Protein AF-A0A5D2CQ80-F1 (afdb_monomer_lite)

InterPro domains:
  IPR007942 Phospholipase-like [PF05278] (196-322)

Organism: Gossypium darwinii (NCBI:txid34276)

Radius of gyration: 38.6 Å; chains: 1; bounding box: 80×56×139 Å

Foldseek 3Di:
DDDDDDDDDDDDDPDDPDQLVVVVVVVDDDDDDDDDDDDDDDDDDDDDDDDDDDDDDDPPDDDPVRVVVVVVVVVVVVVVVVVVVVVVVVVVVVVVVVVVVVVVVVVVVVVVVVPDPPDDDDDPDDDDDDDDDDDDDDDDPPPPVVVVVVVVVVVVVPPPDDPDPCVVPLVVLLCLLVDPDAFPADPVVFPQQDDDWDDDPLEIGRPLLVVLVVSCCVRPNQQLPPFPDDRVLSNSLVRQQSSLVVVVVVDDLVPDDSVSLSNNSSSLVSCVVRVGPRVSVSVVSSVSSVSNSVVVVVVVVVVVVVVVVVVVVVVVVVVVVVVVVVVVVVVVVVVVVVPVVHDPCPPVD

Structure (mmCIF, N/CA/C/O backbone):
data_AF-A0A5D2CQ80-F1
#
_entry.id   AF-A0A5D2CQ80-F1
#
loop_
_atom_site.group_PDB
_atom_site.id
_atom_site.type_symbol
_atom_site.label_atom_id
_atom_site.label_alt_id
_atom_site.label_comp_id
_atom_site.label_asym_id
_atom_site.label_entity_id
_atom_site.label_seq_id
_atom_site.pdbx_PDB_ins_code
_atom_site.Cartn_x
_atom_site.Cartn_y
_atom_site.Cartn_z
_atom_site.occupancy
_atom_site.B_iso_or_equiv
_atom_site.auth_seq_id
_atom_site.auth_comp_id
_atom_site.auth_asym_id
_atom_site.auth_atom_id
_atom_site.pdbx_PDB_model_num
ATOM 1 N N . MET A 1 1 ? -22.581 34.670 -60.277 1.00 34.88 1 MET A N 1
ATOM 2 C CA . MET A 1 1 ? -21.758 33.448 -60.323 1.00 34.88 1 MET A CA 1
ATOM 3 C C . MET A 1 1 ? -21.301 33.198 -58.903 1.00 34.88 1 MET A C 1
ATOM 5 O O . MET A 1 1 ? -20.636 34.060 -58.352 1.00 34.88 1 MET A O 1
ATOM 9 N N . GLU A 1 2 ? -22.038 32.347 -58.184 1.00 34.38 2 GLU A N 1
ATOM 10 C CA . GLU A 1 2 ? -21.699 30.916 -57.992 1.00 34.38 2 GLU A CA 1
ATOM 11 C C . GLU A 1 2 ? -20.475 30.799 -57.069 1.00 34.38 2 GLU A C 1
ATOM 13 O O . GLU A 1 2 ? -19.459 31.416 -57.336 1.00 34.38 2 GLU A O 1
ATOM 18 N N . GLY A 1 3 ? -20.464 30.083 -55.950 1.00 33.31 3 GLY A N 1
ATOM 19 C CA . GLY A 1 3 ? -21.351 29.058 -55.424 1.00 33.31 3 GLY A CA 1
ATOM 20 C C . GLY A 1 3 ? -20.494 28.072 -54.611 1.00 33.31 3 GLY A C 1
ATOM 21 O O . GLY A 1 3 ? -19.348 27.825 -54.962 1.00 33.31 3 GLY A O 1
ATOM 22 N N . TYR A 1 4 ? -21.104 27.500 -53.574 1.00 35.53 4 TYR A N 1
ATOM 23 C CA . TYR A 1 4 ? -20.789 26.223 -52.917 1.00 35.53 4 TYR A CA 1
ATOM 24 C C . TYR A 1 4 ? -19.702 26.065 -51.831 1.00 35.53 4 TYR A C 1
ATOM 26 O O . TYR A 1 4 ? -18.551 26.474 -51.929 1.00 35.53 4 TYR A O 1
ATOM 34 N N . SER A 1 5 ? -20.195 25.374 -50.796 1.00 37.75 5 SER A N 1
ATOM 35 C CA . SER A 1 5 ? -19.635 24.811 -49.569 1.00 37.75 5 SER A CA 1
ATOM 36 C C . SER A 1 5 ? -18.542 23.752 -49.749 1.00 37.75 5 SER A C 1
ATOM 38 O O . SER A 1 5 ? -18.517 23.055 -50.757 1.00 37.75 5 SER A O 1
ATOM 40 N N . SER A 1 6 ? -17.804 23.477 -48.666 1.00 34.50 6 SER A N 1
ATOM 41 C CA . SER A 1 6 ? -17.681 22.102 -48.154 1.00 34.50 6 SER A CA 1
ATOM 42 C C . SER A 1 6 ? -17.329 22.086 -46.665 1.00 34.50 6 SER A C 1
ATOM 44 O O . SER A 1 6 ? -16.460 22.824 -46.203 1.00 34.50 6 SER A O 1
ATOM 46 N N . ASP A 1 7 ? -18.029 21.211 -45.951 1.00 35.28 7 ASP A N 1
ATOM 47 C CA . ASP A 1 7 ? -17.856 20.842 -44.552 1.00 35.28 7 ASP A CA 1
ATOM 48 C C . ASP A 1 7 ? -16.531 20.105 -44.296 1.00 35.28 7 ASP A C 1
ATOM 50 O O . ASP A 1 7 ? -15.976 19.454 -45.182 1.00 35.28 7 ASP A O 1
ATOM 54 N N . GLY A 1 8 ? -16.067 20.155 -43.045 1.00 29.77 8 GLY A N 1
ATOM 55 C CA . GLY A 1 8 ? -14.932 19.380 -42.547 1.00 29.77 8 GLY A CA 1
ATOM 56 C C . GLY A 1 8 ? -15.008 19.219 -41.033 1.00 29.77 8 GLY A C 1
ATOM 57 O O . GLY A 1 8 ? -14.382 19.962 -40.282 1.00 29.77 8 GLY A O 1
ATOM 58 N N . SER A 1 9 ? -15.837 18.277 -40.588 1.00 30.69 9 SER A N 1
ATOM 59 C CA . SER A 1 9 ? -16.010 17.873 -39.194 1.00 30.69 9 SER A CA 1
ATOM 60 C C . SER A 1 9 ? -14.700 17.362 -38.580 1.00 30.69 9 SER A C 1
ATOM 62 O O . SER A 1 9 ? -14.106 16.414 -39.082 1.00 30.69 9 SER A O 1
ATOM 64 N N . THR A 1 10 ? -14.278 17.925 -37.448 1.00 31.86 10 THR A N 1
ATOM 65 C CA . THR A 1 10 ? -13.235 17.341 -36.594 1.00 31.86 10 THR A CA 1
ATOM 66 C C . THR A 1 10 ? -13.878 16.390 -35.587 1.00 31.86 10 THR A C 1
ATOM 68 O O . THR A 1 10 ? -14.371 16.778 -34.529 1.00 31.86 10 THR A O 1
ATOM 71 N N . SER A 1 11 ? -13.900 15.108 -35.939 1.00 30.33 11 SER A N 1
ATOM 72 C CA . SER A 1 11 ? -14.234 14.009 -35.035 1.00 30.33 11 SER A CA 1
ATOM 73 C C . SER A 1 11 ? -13.130 13.833 -33.988 1.00 30.33 11 SER A C 1
ATOM 75 O O . SER A 1 11 ? -12.018 13.408 -34.302 1.00 30.33 11 SER A O 1
ATOM 77 N N . PHE A 1 12 ? -13.448 14.158 -32.734 1.00 27.88 12 PHE A N 1
ATOM 78 C CA . PHE A 1 12 ? -12.620 13.880 -31.564 1.00 27.88 12 PHE A CA 1
ATOM 79 C C . PHE A 1 12 ? -12.774 12.398 -31.197 1.00 27.88 12 PHE A C 1
ATOM 81 O O . PHE A 1 12 ? -13.755 11.992 -30.573 1.00 27.88 12 PHE A O 1
ATOM 88 N N . SER A 1 13 ? -11.828 11.572 -31.636 1.00 28.33 13 SER A N 1
ATOM 89 C CA . SER A 1 13 ? -11.778 10.159 -31.265 1.00 28.33 13 SER A CA 1
ATOM 90 C C . SER A 1 13 ? -11.316 10.038 -29.814 1.00 28.33 13 SER A C 1
ATOM 92 O O . SER A 1 13 ? -10.137 10.190 -29.506 1.00 28.33 13 SER A O 1
ATOM 94 N N . SER A 1 14 ? -12.261 9.773 -28.912 1.00 29.58 14 SER A N 1
ATOM 95 C CA . SER A 1 14 ? -11.977 9.317 -27.553 1.00 29.58 14 SER A CA 1
ATOM 96 C C . SER A 1 14 ? -11.473 7.873 -27.625 1.00 29.58 14 SER A C 1
ATOM 98 O O . SER A 1 14 ? -12.256 6.927 -27.670 1.00 29.58 14 SER A O 1
ATOM 100 N N . SER A 1 15 ? -10.153 7.703 -27.687 1.00 29.27 15 SER A N 1
ATOM 101 C CA . SER A 1 15 ? -9.517 6.407 -27.458 1.00 29.27 15 SER A CA 1
ATOM 102 C C . SER A 1 15 ? -9.493 6.152 -25.953 1.00 29.27 15 SER A C 1
ATOM 104 O O . SER A 1 15 ? -8.677 6.731 -25.236 1.00 29.27 15 SER A O 1
ATOM 106 N N . ARG A 1 16 ? -10.395 5.293 -25.465 1.00 33.41 16 ARG A N 1
ATOM 107 C CA . ARG A 1 16 ? -10.230 4.633 -24.164 1.00 33.41 16 ARG A CA 1
ATOM 108 C C . ARG A 1 16 ? -8.963 3.782 -24.242 1.00 33.41 16 ARG A C 1
ATOM 110 O O . ARG A 1 16 ? -8.966 2.748 -24.901 1.00 33.41 16 ARG A O 1
ATOM 117 N N . MET A 1 17 ? -7.892 4.227 -23.593 1.00 32.34 17 MET A N 1
ATOM 118 C CA . MET A 1 17 ? -6.776 3.352 -23.241 1.00 32.34 17 MET A CA 1
ATOM 119 C C . MET A 1 17 ? -7.326 2.347 -22.225 1.00 32.34 17 MET A C 1
ATOM 121 O O . MET A 1 17 ? -7.672 2.726 -21.111 1.00 32.34 17 MET A O 1
ATOM 125 N N . ALA A 1 18 ? -7.522 1.102 -22.654 1.00 35.59 18 ALA A N 1
ATOM 126 C CA . ALA A 1 18 ? -7.769 -0.007 -21.746 1.00 35.59 18 ALA A CA 1
ATOM 127 C C . ALA A 1 18 ? -6.512 -0.206 -20.887 1.00 35.59 18 ALA A C 1
ATOM 129 O O . ALA A 1 18 ? -5.396 -0.157 -21.410 1.00 35.59 18 ALA A O 1
ATOM 130 N N . ASP A 1 19 ? -6.692 -0.382 -19.581 1.00 43.41 19 ASP A N 1
ATOM 131 C CA . ASP A 1 19 ? -5.602 -0.529 -18.624 1.00 43.41 19 ASP A CA 1
ATOM 132 C C . ASP A 1 19 ? -4.731 -1.740 -19.005 1.00 43.41 19 ASP A C 1
ATOM 134 O O . ASP A 1 19 ? -5.181 -2.882 -18.962 1.00 43.41 19 ASP A O 1
ATOM 138 N N . GLY A 1 20 ? -3.463 -1.512 -19.367 1.00 39.56 20 GLY A N 1
ATOM 139 C CA . GLY A 1 20 ? -2.510 -2.559 -19.783 1.00 39.56 20 GLY A CA 1
ATOM 140 C C . GLY A 1 20 ? -2.230 -3.642 -18.728 1.00 39.56 20 GLY A C 1
ATOM 141 O O . GLY A 1 20 ? -1.569 -4.637 -19.019 1.00 39.56 20 GLY A O 1
ATOM 142 N N . TRP A 1 21 ? -2.766 -3.485 -17.518 1.00 46.59 21 TRP A N 1
ATOM 143 C CA . TRP A 1 21 ? -2.761 -4.500 -16.470 1.00 46.59 21 TRP A CA 1
ATOM 144 C C . TRP A 1 21 ? -3.837 -5.576 -16.660 1.00 46.59 21 TRP A C 1
ATOM 146 O O . TRP A 1 21 ? -3.587 -6.720 -16.285 1.00 46.59 21 TRP A O 1
ATOM 156 N N . ASP A 1 22 ? -4.966 -5.273 -17.313 1.00 45.91 22 ASP A N 1
ATOM 157 C CA . ASP A 1 22 ? -6.003 -6.275 -17.595 1.00 45.91 22 ASP A CA 1
ATOM 158 C C . ASP A 1 22 ? -5.470 -7.375 -18.519 1.00 45.91 22 ASP A C 1
ATOM 160 O O . ASP A 1 22 ? -5.843 -8.532 -18.355 1.00 45.91 22 ASP A O 1
ATOM 164 N N . LEU A 1 23 ? -4.542 -7.070 -19.436 1.00 42.53 23 LEU A N 1
ATOM 165 C CA . LEU A 1 23 ? -3.892 -8.098 -20.257 1.00 42.53 23 LEU A CA 1
ATOM 166 C C . LEU A 1 23 ? -2.982 -9.017 -19.430 1.00 42.53 23 LEU A C 1
ATOM 168 O O . LEU A 1 23 ? -3.002 -10.229 -19.627 1.00 42.53 23 LEU A O 1
ATOM 172 N N . ILE A 1 24 ? -2.233 -8.460 -18.475 1.00 44.78 24 ILE A N 1
ATOM 173 C CA . ILE A 1 24 ? -1.332 -9.235 -17.607 1.00 44.78 24 ILE A CA 1
ATOM 174 C C . ILE A 1 24 ? -2.140 -10.125 -16.648 1.00 44.78 24 ILE A C 1
ATOM 176 O O . ILE A 1 24 ? -1.748 -11.261 -16.379 1.00 44.78 24 ILE A O 1
ATOM 180 N N . SER A 1 25 ? -3.290 -9.641 -16.170 1.00 42.25 25 SER A N 1
ATOM 181 C CA . SER A 1 25 ? -4.208 -10.406 -15.319 1.00 42.25 25 SER A CA 1
ATOM 182 C C . SER A 1 25 ? -5.051 -11.428 -16.095 1.00 42.25 25 SER A C 1
ATOM 184 O O . SER A 1 25 ? -5.351 -12.496 -15.563 1.00 42.25 25 SER A O 1
ATOM 186 N N . THR A 1 26 ? -5.412 -11.146 -17.353 1.00 40.78 26 THR A N 1
ATOM 187 C CA . THR A 1 26 ? -6.252 -12.035 -18.180 1.00 40.78 26 THR A CA 1
ATOM 188 C C . THR A 1 26 ? -5.483 -13.253 -18.699 1.00 40.78 26 THR A C 1
ATOM 190 O O . THR A 1 26 ? -6.071 -14.322 -18.850 1.00 40.78 26 THR A O 1
ATOM 193 N N . GLU A 1 27 ? -4.169 -13.149 -18.914 1.00 38.38 27 GLU A N 1
ATOM 194 C CA . GLU A 1 27 ? -3.363 -14.263 -19.440 1.00 38.38 27 GLU A CA 1
ATOM 195 C C . GLU A 1 27 ? -3.060 -15.360 -18.391 1.00 38.38 27 GLU A C 1
ATOM 197 O O . GLU A 1 27 ? -2.626 -16.451 -18.752 1.00 38.38 27 GLU A O 1
ATOM 202 N N . PHE A 1 28 ? -3.350 -15.130 -17.098 1.00 42.34 28 PHE A N 1
ATOM 203 C CA . PHE A 1 28 ? -3.056 -16.085 -16.012 1.00 42.34 28 PHE A CA 1
ATOM 204 C C . PHE A 1 28 ? -4.169 -16.234 -14.956 1.00 42.34 28 PHE A C 1
ATOM 206 O O . PHE A 1 28 ? -3.890 -16.401 -13.772 1.00 42.34 28 PHE A O 1
ATOM 213 N N . GLY A 1 29 ? -5.430 -16.250 -15.400 1.00 36.00 29 GLY A N 1
ATOM 214 C CA . GLY A 1 29 ? -6.538 -16.912 -14.701 1.00 36.00 29 GLY A CA 1
ATOM 215 C C . GLY A 1 29 ? -6.842 -16.430 -13.278 1.00 36.00 29 GLY A C 1
ATOM 216 O O . GLY A 1 29 ? -6.511 -17.103 -12.305 1.00 36.00 29 GLY A O 1
ATOM 217 N N . LEU A 1 30 ? -7.606 -15.342 -13.161 1.00 29.92 30 LEU A N 1
ATOM 218 C CA . LEU A 1 30 ? -8.371 -15.039 -11.951 1.00 29.92 30 LEU A CA 1
ATOM 219 C C . LEU A 1 30 ? -9.760 -14.503 -12.316 1.00 29.92 30 LEU A C 1
ATOM 221 O O . LEU A 1 30 ? -9.933 -13.650 -13.182 1.00 29.92 30 LEU A O 1
ATOM 225 N N . VAL A 1 31 ? -10.757 -15.115 -11.683 1.00 30.92 31 VAL A N 1
ATOM 226 C CA . VAL A 1 31 ? -12.188 -15.019 -11.974 1.00 30.92 31 VAL A CA 1
ATOM 227 C C . VAL A 1 31 ? -12.740 -13.633 -11.637 1.00 30.92 31 VAL A C 1
ATOM 229 O O . VAL A 1 31 ? -12.490 -13.083 -10.568 1.00 30.92 31 VAL A O 1
ATOM 232 N N . LYS A 1 32 ? -13.545 -13.102 -12.562 1.00 33.19 32 LYS A N 1
ATOM 233 C CA . LYS A 1 32 ? -14.268 -11.832 -12.466 1.00 33.19 32 LYS A CA 1
ATOM 234 C C . LYS A 1 32 ? -15.406 -11.944 -11.441 1.00 33.19 32 LYS A C 1
ATOM 236 O O . LYS A 1 32 ? -16.355 -12.696 -11.655 1.00 33.19 32 LYS A O 1
ATOM 241 N N . GLY A 1 33 ? -15.298 -11.206 -10.337 1.00 28.92 33 GLY A N 1
ATOM 242 C CA . GLY A 1 33 ? -16.347 -11.047 -9.327 1.00 28.92 33 GLY A CA 1
ATOM 243 C C . GLY A 1 33 ? -17.257 -9.863 -9.656 1.00 28.92 33 GLY A C 1
ATOM 244 O O . GLY A 1 33 ? -16.781 -8.767 -9.918 1.00 28.92 33 GLY A O 1
ATOM 245 N N . SER A 1 34 ? -18.553 -10.142 -9.671 1.00 31.33 34 SER A N 1
ATOM 246 C CA . SER A 1 34 ? -19.715 -9.358 -10.101 1.00 31.33 34 SER A CA 1
ATOM 247 C C . SER A 1 34 ? -19.911 -7.955 -9.511 1.00 31.33 34 SER A C 1
ATOM 249 O O . SER A 1 34 ? -19.713 -7.726 -8.319 1.00 31.33 34 SER A O 1
ATOM 251 N N . ASP A 1 35 ? -20.469 -7.092 -10.363 1.00 29.08 35 ASP A N 1
ATOM 252 C CA . ASP A 1 35 ? -21.111 -5.813 -10.064 1.00 29.08 35 ASP A CA 1
ATOM 253 C C . ASP A 1 35 ? -22.243 -5.939 -9.028 1.00 29.08 35 ASP A C 1
ATOM 255 O O . ASP A 1 35 ? -23.089 -6.832 -9.114 1.00 29.08 35 ASP A O 1
ATOM 259 N N . ILE A 1 36 ? -22.321 -4.979 -8.104 1.00 31.00 36 ILE A N 1
ATOM 260 C CA . ILE A 1 36 ? -23.501 -4.744 -7.264 1.00 31.00 36 ILE A CA 1
ATOM 261 C C . ILE A 1 36 ? -24.013 -3.323 -7.495 1.00 31.00 36 ILE A C 1
ATOM 263 O O . ILE A 1 36 ? -23.419 -2.333 -7.075 1.00 31.00 36 ILE A O 1
ATOM 267 N N . ASN A 1 37 ? -25.147 -3.264 -8.195 1.00 31.41 37 ASN A N 1
ATOM 268 C CA . ASN A 1 37 ? -26.023 -2.107 -8.307 1.00 31.41 37 ASN A CA 1
ATOM 269 C C . ASN A 1 37 ? -26.564 -1.707 -6.928 1.00 31.41 37 ASN A C 1
ATOM 271 O O . ASN A 1 37 ? -27.075 -2.548 -6.191 1.00 31.41 37 ASN A O 1
ATOM 275 N N . GLY A 1 38 ? -26.556 -0.408 -6.641 1.00 26.81 38 GLY A N 1
ATOM 276 C CA . GLY A 1 38 ? -27.240 0.185 -5.496 1.00 26.81 38 GLY A CA 1
ATOM 277 C C . GLY A 1 38 ? -27.757 1.568 -5.864 1.00 26.81 38 GLY A C 1
ATOM 278 O O . GLY A 1 38 ? -27.120 2.572 -5.569 1.00 26.81 38 GLY A O 1
ATOM 279 N N . GLY A 1 39 ? -28.889 1.612 -6.566 1.00 26.08 39 GLY A N 1
ATOM 280 C CA . GLY A 1 39 ? -29.660 2.836 -6.732 1.00 26.08 39 GLY A CA 1
ATOM 281 C C . GLY A 1 39 ? -30.469 3.117 -5.472 1.00 26.08 39 GLY A C 1
ATOM 282 O O . GLY A 1 39 ? -31.143 2.223 -4.972 1.00 26.08 39 GLY A O 1
ATOM 283 N N . VAL A 1 40 ? -30.445 4.362 -5.003 1.00 28.06 40 VAL A N 1
ATOM 284 C CA . VAL A 1 40 ? -31.514 4.936 -4.183 1.00 28.06 40 VAL A CA 1
ATOM 285 C C . VAL A 1 40 ? -31.779 6.339 -4.712 1.00 28.06 40 VAL A C 1
ATOM 287 O O . VAL A 1 40 ? -30.934 7.231 -4.668 1.00 28.06 40 VAL A O 1
ATOM 290 N N . THR A 1 41 ? -32.957 6.476 -5.303 1.00 35.75 41 THR A N 1
ATOM 291 C CA . THR A 1 41 ? -33.648 7.731 -5.563 1.00 35.75 41 THR A CA 1
ATOM 292 C C . THR A 1 41 ? -34.076 8.337 -4.236 1.00 35.75 41 THR A C 1
ATOM 294 O O . THR A 1 41 ? -34.627 7.602 -3.427 1.00 35.75 41 THR A O 1
ATOM 297 N N . ASP A 1 42 ? -33.959 9.652 -4.067 1.00 29.72 42 ASP A N 1
ATOM 298 C CA . ASP A 1 42 ? -34.990 10.367 -3.322 1.00 29.72 42 ASP A CA 1
ATOM 299 C C . ASP A 1 42 ? -35.233 11.768 -3.876 1.00 29.72 42 ASP A C 1
ATOM 301 O O . ASP A 1 42 ? -34.346 12.601 -4.075 1.00 29.72 42 ASP A O 1
ATOM 305 N N . SER A 1 43 ? -36.505 11.945 -4.192 1.00 30.70 43 SER A N 1
ATOM 306 C CA . SER A 1 43 ? -37.192 13.128 -4.660 1.00 30.70 43 SER A CA 1
ATOM 307 C C . SER A 1 43 ? -37.433 14.108 -3.520 1.00 30.70 43 SER A C 1
ATOM 309 O O . SER A 1 43 ? -37.971 13.720 -2.488 1.00 30.70 43 SER A O 1
ATOM 311 N N . VAL A 1 44 ? -37.215 15.398 -3.772 1.00 30.80 44 VAL A N 1
ATOM 312 C CA . VAL A 1 44 ? -38.040 16.447 -3.161 1.00 30.80 44 VAL A CA 1
ATOM 313 C C . VAL A 1 44 ? -38.497 17.382 -4.273 1.00 30.80 44 VAL A C 1
ATOM 315 O O . VAL A 1 44 ? -37.746 18.187 -4.819 1.00 30.80 44 VAL A O 1
ATOM 318 N N . THR A 1 45 ? -39.752 17.173 -4.650 1.00 33.38 45 THR A N 1
ATOM 319 C CA . THR A 1 45 ? -40.626 18.089 -5.376 1.00 33.38 45 THR A CA 1
ATOM 320 C C . THR A 1 45 ? -40.751 19.415 -4.643 1.00 33.38 45 THR A C 1
ATOM 322 O O . THR A 1 45 ? -40.992 19.415 -3.440 1.00 33.38 45 THR A O 1
ATOM 325 N N . ASP A 1 46 ? -40.754 20.518 -5.390 1.00 30.38 46 ASP A N 1
ATOM 326 C CA . ASP A 1 46 ? -41.608 21.638 -5.016 1.00 30.38 46 ASP A CA 1
ATOM 327 C C . ASP A 1 46 ? -42.316 22.207 -6.247 1.00 30.38 46 ASP A C 1
ATOM 329 O O . ASP A 1 46 ? -41.714 22.517 -7.280 1.00 30.38 46 ASP A O 1
ATOM 333 N N . HIS A 1 47 ? -43.640 22.232 -6.141 1.00 32.94 47 HIS A N 1
ATOM 334 C CA . HIS A 1 47 ? -44.575 22.608 -7.185 1.00 32.94 47 HIS A CA 1
ATOM 335 C C . HIS A 1 47 ? -44.718 24.132 -7.234 1.00 32.94 47 HIS A C 1
ATOM 337 O O . HIS A 1 47 ? -45.136 24.763 -6.264 1.00 32.94 47 HIS A O 1
ATOM 343 N N . HIS A 1 48 ? -44.541 24.719 -8.418 1.00 33.59 48 HIS A N 1
ATOM 344 C CA . HIS A 1 48 ? -45.291 25.923 -8.763 1.00 33.59 48 HIS A CA 1
ATOM 345 C C . HIS A 1 48 ? -45.988 25.750 -10.106 1.00 33.59 48 HIS A C 1
ATOM 347 O O . HIS A 1 48 ? -45.372 25.664 -11.167 1.00 33.59 48 HIS A O 1
ATOM 353 N N . GLN A 1 49 ? -47.311 25.632 -10.002 1.00 33.66 49 GLN A N 1
ATOM 354 C CA . GLN A 1 49 ? -48.257 25.593 -11.100 1.00 33.66 49 GLN A CA 1
ATOM 355 C C . GLN A 1 49 ? -48.259 26.942 -11.820 1.00 33.66 49 GLN A C 1
ATOM 357 O O . GLN A 1 49 ? -48.512 27.971 -11.201 1.00 33.66 49 GLN A O 1
ATOM 362 N N . LEU A 1 50 ? -48.101 26.920 -13.141 1.00 33.62 50 LEU A N 1
ATOM 363 C CA . LEU A 1 50 ? -48.807 27.851 -14.014 1.00 33.62 50 LEU A CA 1
ATOM 364 C C . LEU A 1 50 ? -49.418 27.051 -15.161 1.00 33.62 50 LEU A C 1
ATOM 366 O O . LEU A 1 50 ? -48.739 26.526 -16.040 1.00 33.62 50 LEU A O 1
ATOM 370 N N . ASN A 1 51 ? -50.735 26.937 -15.073 1.00 30.67 51 ASN A N 1
ATOM 371 C CA . ASN A 1 51 ? -51.637 26.378 -16.059 1.00 30.67 51 ASN A CA 1
ATOM 372 C C . ASN A 1 51 ? -51.797 27.371 -17.219 1.00 30.67 51 ASN A C 1
ATOM 374 O O . ASN A 1 51 ? -52.344 28.444 -16.983 1.00 30.67 51 ASN A O 1
ATOM 378 N N . GLN A 1 52 ? -51.376 27.015 -18.439 1.00 34.88 52 GLN A N 1
ATOM 379 C CA . GLN A 1 52 ? -51.990 27.505 -19.681 1.00 34.88 52 GLN A CA 1
ATOM 380 C C . GLN A 1 52 ? -51.866 26.461 -20.803 1.00 34.88 52 GLN A C 1
ATOM 382 O O . GLN A 1 52 ? -50.766 26.136 -21.237 1.00 34.88 52 GLN A O 1
ATOM 387 N N . GLY A 1 53 ? -53.026 25.992 -21.271 1.00 29.70 53 GLY A N 1
ATOM 388 C CA . GLY A 1 53 ? -53.415 26.010 -22.687 1.00 29.70 53 GLY A CA 1
ATOM 389 C C . GLY A 1 53 ? -52.683 25.080 -23.655 1.00 29.70 53 GLY A C 1
ATOM 390 O O . GLY A 1 53 ? -51.514 25.266 -23.969 1.00 29.70 53 GLY A O 1
ATOM 391 N N . GLY A 1 54 ? -53.423 24.120 -24.214 1.00 34.28 54 GLY A N 1
ATOM 392 C CA . GLY A 1 54 ? -52.942 23.223 -25.259 1.00 34.28 54 GLY A CA 1
ATOM 393 C C . GLY A 1 54 ? -52.485 23.931 -26.538 1.00 34.28 54 GLY A C 1
ATOM 394 O O . GLY A 1 54 ? -52.963 25.001 -26.904 1.00 34.28 54 GLY A O 1
ATOM 395 N N . GLY A 1 55 ? -51.572 23.274 -27.251 1.00 31.77 55 GLY A N 1
ATOM 396 C CA . GLY A 1 55 ? -51.123 23.690 -28.574 1.00 31.77 55 GLY A CA 1
ATOM 397 C C . GLY A 1 55 ? -49.681 23.277 -28.834 1.00 31.77 55 GLY A C 1
ATOM 398 O O . GLY A 1 55 ? -48.773 23.723 -28.147 1.00 31.77 55 GLY A O 1
ATOM 399 N N . ARG A 1 56 ? -49.491 22.399 -29.827 1.00 46.72 56 ARG A N 1
ATOM 400 C CA . ARG A 1 56 ? -48.229 22.040 -30.510 1.00 46.72 56 ARG A CA 1
ATOM 401 C C . ARG A 1 56 ? -47.028 22.943 -30.153 1.00 46.72 56 ARG A C 1
ATOM 403 O O . ARG A 1 56 ? -46.851 24.011 -30.729 1.00 46.72 56 ARG A O 1
ATOM 410 N N . GLY A 1 57 ? -46.180 22.497 -29.228 1.00 32.84 57 GLY A N 1
ATOM 411 C CA . GLY A 1 57 ? -45.069 23.296 -28.703 1.00 32.84 57 GLY A CA 1
ATOM 412 C C . GLY A 1 57 ? -43.754 23.074 -29.445 1.00 32.84 57 GLY A C 1
ATOM 413 O O . GLY A 1 57 ? -42.915 22.290 -29.006 1.00 32.84 57 GLY A O 1
ATOM 414 N N . GLY A 1 58 ? -43.534 23.803 -30.539 1.00 41.62 58 GLY A N 1
ATOM 415 C CA . GLY A 1 58 ? -42.177 24.080 -31.005 1.00 41.62 58 GLY A CA 1
ATOM 416 C C . GLY A 1 58 ? -41.435 24.868 -29.922 1.00 41.62 58 GLY A C 1
ATOM 417 O O . GLY A 1 58 ? -41.906 25.914 -29.485 1.00 41.62 58 GLY A O 1
ATOM 418 N N . ARG A 1 59 ? -40.291 24.359 -29.453 1.00 44.84 59 ARG A N 1
ATOM 419 C CA . ARG A 1 59 ? -39.455 25.008 -28.431 1.00 44.84 59 ARG A CA 1
ATOM 420 C C . ARG A 1 59 ? -39.077 26.416 -28.902 1.00 44.84 59 ARG A C 1
ATOM 422 O O . ARG A 1 59 ? -38.207 26.561 -29.762 1.00 44.84 59 ARG A O 1
ATOM 429 N N . ALA A 1 60 ? -39.721 27.448 -28.353 1.00 59.88 60 ALA A N 1
ATOM 430 C CA . ALA A 1 60 ? -39.379 28.833 -28.647 1.00 59.88 60 ALA A CA 1
ATOM 431 C C . ALA A 1 60 ? -37.898 29.053 -28.307 1.00 59.88 60 ALA A C 1
ATOM 433 O O . ALA A 1 60 ? -37.463 28.896 -27.162 1.00 59.88 60 ALA A O 1
ATOM 434 N N . LYS A 1 61 ? -37.087 29.352 -29.326 1.00 69.38 61 LYS A N 1
ATOM 435 C CA . LYS A 1 61 ? -35.671 29.668 -29.143 1.00 69.38 61 LYS A CA 1
ATOM 436 C C . LYS A 1 61 ? -35.604 30.966 -28.335 1.00 69.38 61 LYS A C 1
ATOM 438 O O . LYS A 1 61 ? -36.001 32.008 -28.840 1.00 69.38 61 LYS A O 1
ATOM 443 N N . LEU A 1 62 ? -35.090 30.888 -27.101 1.00 68.94 62 LEU A N 1
ATOM 444 C CA . LEU A 1 62 ? -34.814 32.059 -26.259 1.00 68.94 62 LEU A CA 1
ATOM 445 C C . LEU A 1 62 ? -34.112 33.133 -27.088 1.00 68.94 62 LEU A C 1
ATOM 447 O O . LEU A 1 62 ? -33.114 32.826 -27.757 1.00 68.94 62 LEU A O 1
ATOM 451 N N . THR A 1 63 ? -34.618 34.362 -27.018 1.00 76.94 63 THR A N 1
ATOM 452 C CA . THR A 1 63 ? -33.996 35.502 -27.694 1.00 76.94 63 THR A CA 1
ATOM 453 C C . THR A 1 63 ? -32.567 35.706 -27.168 1.00 76.94 63 THR A C 1
ATOM 455 O O . THR A 1 63 ? -32.273 35.354 -26.019 1.00 76.94 63 THR A O 1
ATOM 458 N N . PRO A 1 64 ? -31.644 36.271 -27.965 1.00 76.94 64 PRO A N 1
ATOM 459 C CA . PRO A 1 64 ? -30.274 36.528 -27.517 1.00 76.94 64 PRO A CA 1
ATOM 460 C C . PRO A 1 64 ? -30.200 37.330 -26.206 1.00 76.94 64 PRO A C 1
ATOM 462 O O . PRO A 1 64 ? -29.352 37.046 -25.360 1.00 76.94 64 PRO A O 1
ATOM 465 N N . ALA A 1 65 ? -31.129 38.271 -26.000 1.00 78.50 65 ALA A N 1
ATOM 466 C CA . ALA A 1 65 ? -31.247 39.046 -24.768 1.00 78.50 65 ALA A CA 1
ATOM 467 C C . ALA A 1 65 ? -31.625 38.171 -23.560 1.00 78.50 65 ALA A C 1
ATOM 469 O O . ALA A 1 65 ? -30.949 38.223 -22.535 1.00 78.50 65 ALA A O 1
ATOM 470 N N . GLN A 1 66 ? -32.628 37.297 -23.701 1.00 83.38 66 GLN A N 1
ATOM 471 C CA . GLN A 1 66 ? -33.026 36.365 -22.638 1.00 83.38 66 GLN A CA 1
ATOM 472 C C . GLN A 1 66 ? -31.911 35.369 -22.297 1.00 83.38 66 GLN A C 1
ATOM 474 O O . GLN A 1 66 ? -31.667 35.110 -21.125 1.00 83.38 66 GLN A O 1
ATOM 479 N N . ARG A 1 67 ? -31.168 34.858 -23.291 1.00 79.12 67 ARG A N 1
ATOM 480 C CA . ARG A 1 67 ? -30.014 33.970 -23.037 1.00 79.12 67 ARG A CA 1
ATOM 481 C C . ARG A 1 67 ? -28.904 34.678 -22.269 1.00 79.12 67 ARG A C 1
ATOM 483 O O . ARG A 1 67 ? -28.308 34.089 -21.368 1.00 79.12 67 ARG A O 1
ATOM 490 N N . LYS A 1 68 ? -28.620 35.934 -22.629 1.00 84.25 68 LYS A N 1
ATOM 491 C CA . LYS A 1 68 ? -27.621 36.754 -21.939 1.00 84.25 68 LYS A CA 1
ATOM 492 C C . LYS A 1 68 ? -28.034 36.994 -20.489 1.00 84.25 68 LYS A C 1
ATOM 494 O O . LYS A 1 68 ? -27.193 36.860 -19.607 1.00 84.25 68 LYS A O 1
ATOM 499 N N . GLU A 1 69 ? -29.312 37.263 -20.240 1.00 86.62 69 GLU A N 1
ATOM 500 C CA . GLU A 1 69 ? -29.830 37.467 -18.887 1.00 86.62 69 GLU A CA 1
ATOM 501 C C . GLU A 1 69 ? -29.813 36.178 -18.052 1.00 86.62 69 GLU A C 1
ATOM 503 O O . GLU A 1 69 ? -29.283 36.171 -16.943 1.00 86.62 69 GLU A O 1
ATOM 508 N N . SER A 1 70 ? -30.253 35.044 -18.609 1.00 80.38 70 SER A N 1
ATOM 509 C CA . SER A 1 70 ? -30.165 33.747 -17.923 1.00 80.38 70 SER A CA 1
ATOM 510 C C . SER A 1 70 ? -28.723 33.365 -17.576 1.00 80.38 70 SER A C 1
ATOM 512 O O . SER A 1 70 ? -28.471 32.841 -16.491 1.00 80.38 70 SER A O 1
ATOM 514 N N . LYS A 1 71 ? -27.757 33.670 -18.456 1.00 89.31 71 LYS A N 1
ATOM 515 C CA . LYS A 1 71 ? -26.331 33.464 -18.167 1.00 89.31 71 LYS A CA 1
ATOM 516 C C . LYS A 1 71 ? -25.860 34.342 -17.005 1.00 89.31 71 LYS A C 1
ATOM 518 O O . LYS A 1 71 ? -25.192 33.842 -16.107 1.00 89.31 71 LYS A O 1
ATOM 523 N N . ARG A 1 72 ? -26.243 35.624 -16.977 1.00 88.56 72 ARG A N 1
ATOM 524 C CA . ARG A 1 72 ? -25.890 36.541 -15.877 1.00 88.56 72 ARG A CA 1
ATOM 525 C C . ARG A 1 72 ? -26.446 36.067 -14.540 1.00 88.56 72 ARG A C 1
ATOM 527 O O . ARG A 1 72 ? -25.711 36.075 -13.554 1.00 88.56 72 ARG A O 1
ATOM 534 N N . LEU A 1 73 ? -27.701 35.618 -14.520 1.00 87.81 73 LEU A N 1
ATOM 535 C CA . LEU A 1 73 ? -28.351 35.097 -13.320 1.00 87.81 73 LEU A CA 1
ATOM 536 C C . LEU A 1 73 ? -27.671 33.810 -12.825 1.00 87.81 73 LEU A C 1
ATOM 538 O O . LEU A 1 73 ? -27.392 33.672 -11.635 1.00 87.81 73 LEU A O 1
ATOM 542 N N . SER A 1 74 ? -27.343 32.897 -13.744 1.00 84.75 74 SER A N 1
ATOM 543 C CA . SER A 1 74 ? -26.621 31.659 -13.432 1.00 84.75 74 SER A CA 1
ATOM 544 C C . SER A 1 74 ? -25.225 31.939 -12.873 1.00 84.75 74 SER A C 1
ATOM 546 O O . SER A 1 74 ? -24.855 31.390 -11.836 1.00 84.75 74 SER A O 1
ATOM 548 N N . ASP A 1 75 ? -24.466 32.839 -13.504 1.00 89.56 75 ASP A N 1
ATOM 549 C CA . ASP A 1 75 ? -23.129 33.221 -13.042 1.00 89.56 75 ASP A CA 1
ATOM 550 C C . ASP A 1 75 ? -23.184 33.922 -11.676 1.00 89.56 75 ASP A C 1
ATOM 552 O O . ASP A 1 75 ? -22.313 33.722 -10.829 1.00 89.56 75 ASP A O 1
ATOM 556 N N . HIS A 1 76 ? -24.208 34.747 -11.435 1.00 90.12 76 HIS A N 1
ATOM 557 C CA . HIS A 1 76 ? -24.435 35.384 -10.139 1.00 90.12 76 HIS A CA 1
ATOM 558 C C . HIS A 1 76 ? -24.738 34.353 -9.045 1.00 90.12 76 HIS A C 1
ATOM 560 O O . HIS A 1 76 ? -24.090 34.372 -7.997 1.00 90.12 76 HIS A O 1
ATOM 566 N N . LYS A 1 77 ? -25.642 33.403 -9.314 1.00 91.31 77 LYS A N 1
ATOM 567 C CA . LYS A 1 77 ? -25.987 32.320 -8.383 1.00 91.31 77 LYS A CA 1
ATOM 568 C C . LYS A 1 77 ? -24.784 31.421 -8.085 1.00 91.31 77 LYS A C 1
ATOM 570 O O . LYS A 1 77 ? -24.553 31.067 -6.932 1.00 91.31 77 LYS A O 1
ATOM 575 N N . TYR A 1 78 ? -23.981 31.100 -9.100 1.00 89.44 78 TYR A N 1
ATOM 576 C CA . TYR A 1 78 ? -22.742 30.337 -8.931 1.00 89.44 78 TYR A CA 1
ATOM 577 C C . TYR A 1 78 ? -21.735 31.072 -8.035 1.00 89.44 78 TYR A C 1
ATOM 579 O O . TYR A 1 78 ? -21.176 30.478 -7.112 1.00 89.44 78 TYR A O 1
ATOM 587 N N . ARG A 1 79 ? -21.543 32.380 -8.259 1.00 87.06 79 ARG A N 1
ATOM 588 C CA . ARG A 1 79 ? -20.663 33.214 -7.427 1.00 87.06 79 ARG A CA 1
ATOM 589 C C . ARG A 1 79 ? -21.140 33.298 -5.978 1.00 87.06 79 ARG A C 1
ATOM 591 O O . ARG A 1 79 ? -20.318 33.163 -5.079 1.00 87.06 79 ARG A O 1
ATOM 598 N N . GLN A 1 80 ? -22.441 33.474 -5.749 1.00 92.00 80 GLN A N 1
ATOM 599 C CA . GLN A 1 80 ? -23.001 33.480 -4.394 1.00 92.00 80 GLN A CA 1
ATOM 600 C C . GLN A 1 80 ? -22.814 32.135 -3.694 1.00 92.00 80 GLN A C 1
ATOM 602 O O . GLN A 1 80 ? -22.350 32.114 -2.561 1.00 92.00 80 GLN A O 1
ATOM 607 N N . LYS A 1 81 ? -23.091 31.019 -4.380 1.00 89.94 81 LYS A N 1
ATOM 608 C CA . LYS A 1 81 ? -22.905 29.681 -3.806 1.00 89.94 81 LYS A CA 1
ATOM 609 C C . LYS A 1 81 ? -21.449 29.437 -3.407 1.00 89.94 81 LYS A C 1
ATOM 611 O O . LYS A 1 81 ? -21.197 28.991 -2.298 1.00 89.94 81 LYS A O 1
ATOM 616 N N . ARG A 1 82 ? -20.490 29.804 -4.267 1.00 90.31 82 ARG A N 1
ATOM 617 C CA . ARG A 1 82 ? -19.058 29.716 -3.930 1.00 90.31 82 ARG A CA 1
ATOM 618 C C . ARG A 1 82 ? -18.674 30.577 -2.732 1.00 90.31 82 ARG A C 1
ATOM 620 O O . ARG A 1 82 ? -17.830 30.152 -1.955 1.00 90.31 82 ARG A O 1
ATOM 627 N N . LYS A 1 83 ? -19.258 31.772 -2.607 1.00 92.19 83 LYS A N 1
ATOM 628 C CA . LYS A 1 83 ? -18.994 32.661 -1.474 1.00 92.19 83 LYS A CA 1
ATOM 629 C C . LYS A 1 83 ? -19.517 32.062 -0.166 1.00 92.19 83 LYS A C 1
ATOM 631 O O . LYS A 1 83 ? -18.755 31.985 0.781 1.00 92.19 83 LYS A O 1
ATOM 636 N N . ILE A 1 84 ? -20.758 31.572 -0.158 1.00 90.50 84 ILE A N 1
ATOM 637 C CA . ILE A 1 84 ? -21.363 30.928 1.018 1.00 90.50 84 ILE A CA 1
ATOM 638 C C . ILE A 1 84 ? -20.520 29.730 1.466 1.00 90.50 84 ILE A C 1
ATOM 640 O O . ILE A 1 84 ? -20.135 29.671 2.624 1.00 90.50 84 ILE A O 1
ATOM 644 N N . THR A 1 85 ? -20.137 28.842 0.543 1.00 88.94 85 THR A N 1
ATOM 645 C CA . THR A 1 85 ? -19.293 27.685 0.882 1.00 88.94 85 THR A CA 1
ATOM 646 C C . THR A 1 85 ? -17.919 28.097 1.418 1.00 88.94 85 THR A C 1
ATOM 648 O O . THR A 1 85 ? -17.407 27.460 2.330 1.00 88.94 85 THR A O 1
ATOM 651 N N . ALA A 1 86 ? -17.314 29.164 0.887 1.00 89.81 86 ALA A N 1
ATOM 652 C CA . ALA A 1 86 ? -16.041 29.666 1.404 1.00 89.81 86 ALA A CA 1
ATOM 653 C C . ALA A 1 86 ? -16.184 30.265 2.815 1.00 89.81 86 ALA A C 1
ATOM 655 O O . ALA A 1 86 ? -15.321 30.037 3.660 1.00 89.81 86 ALA A O 1
ATOM 656 N N . ASP A 1 87 ? -17.272 30.995 3.073 1.00 90.75 87 ASP A N 1
ATOM 657 C CA . ASP A 1 87 ? -17.568 31.575 4.385 1.00 90.75 87 ASP A CA 1
ATOM 658 C C . ASP A 1 87 ? -17.873 30.468 5.423 1.00 90.75 87 ASP A C 1
ATOM 660 O O . ASP A 1 87 ? -17.389 30.536 6.552 1.00 90.75 87 ASP A O 1
ATOM 664 N N . GLU A 1 88 ? -18.595 29.410 5.030 1.00 91.44 88 GLU A N 1
ATOM 665 C CA . GLU A 1 88 ? -18.850 28.210 5.848 1.00 91.44 88 GLU A CA 1
ATOM 666 C C . GLU A 1 88 ? -17.547 27.480 6.205 1.00 91.44 88 GLU A C 1
ATOM 668 O O . GLU A 1 88 ? -17.276 27.239 7.381 1.00 91.44 88 GLU A O 1
ATOM 673 N N . GLN A 1 89 ? -16.693 27.207 5.212 1.00 90.50 89 GLN A N 1
ATOM 674 C CA . GLN A 1 89 ? -15.388 26.573 5.431 1.00 90.50 89 GLN A CA 1
ATOM 675 C C . GLN A 1 89 ? -14.481 27.422 6.332 1.00 90.50 89 GLN A C 1
ATOM 677 O O . GLN A 1 89 ? -13.778 26.891 7.190 1.00 90.50 89 GLN A O 1
ATOM 682 N N . ALA A 1 90 ? -14.499 28.748 6.173 1.00 92.81 90 ALA A N 1
ATOM 683 C CA . ALA A 1 90 ? -13.726 29.649 7.023 1.00 92.81 90 ALA A CA 1
ATOM 684 C C . ALA A 1 90 ? -14.216 29.637 8.482 1.00 92.81 90 ALA A C 1
ATOM 686 O O . ALA A 1 90 ? -13.396 29.680 9.403 1.00 92.81 90 ALA A O 1
ATOM 687 N N . ALA A 1 91 ? -15.532 29.555 8.702 1.00 92.88 91 ALA A N 1
ATOM 688 C CA . ALA A 1 91 ? -16.112 29.437 10.037 1.00 92.88 91 ALA A CA 1
ATOM 689 C C . ALA A 1 91 ? -15.749 28.100 10.704 1.00 92.88 91 ALA A C 1
ATOM 691 O O . ALA A 1 91 ? -15.379 28.087 11.878 1.00 92.88 91 ALA A O 1
ATOM 692 N N . GLU A 1 92 ? -15.780 26.998 9.954 1.00 90.75 92 GLU A N 1
ATOM 693 C CA . GLU A 1 92 ? -15.409 25.667 10.448 1.00 90.75 92 GLU A CA 1
ATOM 694 C C . GLU A 1 92 ? -13.921 25.585 10.817 1.00 90.75 92 GLU A C 1
ATOM 696 O O . GLU A 1 92 ? -13.578 25.144 11.913 1.00 90.75 92 GLU A O 1
ATOM 701 N N . ILE A 1 93 ? -13.031 26.107 9.965 1.00 89.88 93 ILE A N 1
ATOM 702 C CA . ILE A 1 93 ? -11.592 26.188 10.266 1.00 89.88 93 ILE A CA 1
ATOM 703 C C . ILE A 1 93 ? -11.349 26.997 11.544 1.00 89.88 93 ILE A C 1
ATOM 705 O O . ILE A 1 93 ? -10.511 26.624 12.367 1.00 89.88 93 ILE A O 1
ATOM 709 N N . LYS A 1 94 ? -12.076 28.106 11.726 1.00 95.38 94 LYS A N 1
ATOM 710 C CA . LYS A 1 94 ? -11.971 28.926 12.934 1.00 95.38 94 LYS A CA 1
ATOM 711 C C . LYS A 1 94 ? -12.413 28.145 14.178 1.00 95.38 94 LYS A C 1
ATOM 713 O O . LYS A 1 94 ? -11.674 28.137 15.158 1.00 95.38 94 LYS A O 1
ATOM 718 N N . HIS A 1 95 ? -13.554 27.459 14.116 1.00 94.50 95 HIS A N 1
ATOM 719 C CA . HIS A 1 95 ? -14.063 26.631 15.213 1.00 94.50 95 HIS A CA 1
ATOM 720 C C . HIS A 1 95 ? -13.083 25.510 15.590 1.00 94.50 95 HIS A C 1
ATOM 722 O O . HIS A 1 95 ? -12.700 25.384 16.750 1.00 94.50 95 HIS A O 1
ATOM 728 N N . LEU A 1 96 ? -12.600 24.745 14.605 1.00 91.06 96 LEU A N 1
ATOM 729 C CA . LEU A 1 96 ? -11.637 23.661 14.830 1.00 91.06 96 LEU A CA 1
ATOM 730 C C . LEU A 1 96 ? -10.316 24.164 15.421 1.00 91.06 96 LEU A C 1
ATOM 732 O O . LEU A 1 96 ? -9.651 23.449 16.173 1.00 91.06 96 LEU A O 1
ATOM 736 N N . LYS A 1 97 ? -9.906 25.392 15.090 1.00 93.88 97 LYS A N 1
ATOM 737 C CA . LYS A 1 97 ? -8.715 26.006 15.677 1.00 93.88 97 LYS A CA 1
ATOM 738 C C . LYS A 1 97 ? -8.925 26.350 17.155 1.00 93.88 97 LYS A C 1
ATOM 740 O O . LYS A 1 97 ? -8.050 26.051 17.963 1.00 93.88 97 LYS A O 1
ATOM 745 N N . GLU A 1 98 ? -10.073 26.926 17.503 1.00 94.56 98 GLU A N 1
ATOM 746 C CA . GLU A 1 98 ? -10.441 27.238 18.892 1.00 94.56 98 GLU A CA 1
ATOM 747 C C . GLU A 1 98 ? -10.546 25.958 19.743 1.00 94.56 98 GLU A C 1
ATOM 749 O O . GLU A 1 98 ? -9.978 25.887 20.835 1.00 94.56 98 GLU A O 1
ATOM 754 N N . GLU A 1 99 ? -11.171 24.907 19.208 1.00 93.88 99 GLU A N 1
ATOM 755 C CA . GLU A 1 99 ? -11.277 23.600 19.868 1.00 93.88 99 GLU A CA 1
ATOM 756 C C . GLU A 1 99 ? -9.899 22.951 20.088 1.00 93.88 99 GLU A C 1
ATOM 758 O O . GLU A 1 99 ? -9.587 22.484 21.187 1.00 93.88 99 GLU A O 1
ATOM 763 N N . ASN A 1 100 ? -9.017 22.997 19.084 1.00 87.19 100 ASN A N 1
ATOM 764 C CA . ASN A 1 100 ? -7.641 22.514 19.222 1.00 87.19 100 ASN A CA 1
ATOM 765 C C . ASN A 1 100 ? -6.844 23.292 20.276 1.00 87.19 100 ASN A C 1
ATOM 767 O O . ASN A 1 100 ? -6.035 22.706 21.002 1.00 87.19 100 ASN A O 1
ATOM 771 N N . GLU A 1 101 ? -7.029 24.609 20.378 1.00 94.50 101 GLU A N 1
ATOM 772 C CA . GLU A 1 101 ? -6.385 25.418 21.416 1.00 94.50 101 GLU A CA 1
ATOM 773 C C . GLU A 1 101 ? -6.883 25.030 22.818 1.00 94.50 101 GLU A C 1
ATOM 775 O O . GLU A 1 101 ? -6.069 24.895 23.742 1.00 94.50 101 GLU A O 1
ATOM 780 N N . GLN A 1 102 ? -8.184 24.763 22.964 1.00 94.00 102 GLN A N 1
ATOM 781 C CA . GLN A 1 102 ? -8.794 24.313 24.215 1.00 94.00 102 GLN A CA 1
ATOM 782 C C . GLN A 1 102 ? -8.297 22.922 24.635 1.00 94.00 102 GLN A C 1
ATOM 784 O O . GLN A 1 102 ? -7.833 22.753 25.767 1.00 94.00 102 GLN A O 1
ATOM 789 N N . LEU A 1 103 ? -8.304 21.950 23.718 1.00 91.31 103 LEU A N 1
ATOM 790 C CA . LEU A 1 103 ? -7.787 20.600 23.968 1.00 91.31 103 LEU A CA 1
ATOM 791 C C . LEU A 1 103 ? -6.295 20.621 24.314 1.00 91.31 103 LEU A C 1
ATOM 793 O O . LEU A 1 103 ? -5.844 19.910 25.214 1.00 91.31 103 LEU A O 1
ATOM 797 N N . ASN A 1 104 ? -5.510 21.481 23.660 1.00 89.25 104 ASN A N 1
ATOM 798 C CA . ASN A 1 104 ? -4.101 21.666 24.003 1.00 89.25 104 ASN A CA 1
ATOM 799 C C . ASN A 1 104 ? -3.909 22.277 25.398 1.00 89.25 104 ASN A C 1
ATOM 801 O O . ASN A 1 104 ? -2.989 21.882 26.121 1.00 89.25 104 ASN A O 1
ATOM 805 N N . ALA A 1 105 ? -4.755 23.227 25.804 1.00 90.31 105 ALA A N 1
ATOM 806 C CA . ALA A 1 105 ? -4.716 23.794 27.149 1.00 90.31 105 ALA A CA 1
ATOM 807 C C . ALA A 1 105 ? -5.071 22.749 28.219 1.00 90.31 105 ALA A C 1
ATOM 809 O O . ALA A 1 105 ? -4.382 22.653 29.240 1.00 90.31 105 ALA A O 1
ATOM 810 N N . GLU A 1 106 ? -6.083 21.919 27.969 1.00 91.88 106 GLU A N 1
ATOM 811 C CA . GLU A 1 106 ? -6.452 20.830 28.869 1.00 91.88 106 GLU A CA 1
ATOM 812 C C . GLU A 1 106 ? -5.353 19.768 28.965 1.00 91.88 106 GLU A C 1
ATOM 814 O O . GLU A 1 106 ? -4.976 19.377 30.073 1.00 91.88 106 GLU A O 1
ATOM 819 N N . ASN A 1 107 ? -4.755 19.381 27.836 1.00 86.94 107 ASN A N 1
ATOM 820 C CA . ASN A 1 107 ? -3.617 18.466 27.814 1.00 86.94 107 ASN A CA 1
ATOM 821 C C . ASN A 1 107 ? -2.431 18.997 28.628 1.00 86.94 107 ASN A C 1
ATOM 823 O O . ASN A 1 107 ? -1.808 18.242 29.376 1.00 86.94 107 ASN A O 1
ATOM 827 N N . ARG A 1 108 ? -2.128 20.301 28.549 1.00 89.75 108 ARG A N 1
ATOM 828 C CA . ARG A 1 108 ? -1.096 20.922 29.401 1.00 89.75 108 ARG A CA 1
ATOM 829 C C . ARG A 1 108 ? -1.454 20.827 30.884 1.00 89.75 108 ARG A C 1
ATOM 831 O O . ARG A 1 108 ? -0.599 20.466 31.691 1.00 89.75 108 ARG A O 1
ATOM 838 N N . ARG A 1 109 ? -2.715 21.084 31.244 1.00 89.44 109 ARG A N 1
ATOM 839 C CA . ARG A 1 109 ? -3.202 20.989 32.629 1.00 89.44 109 ARG A CA 1
ATOM 840 C C . ARG A 1 109 ? -3.127 19.559 33.169 1.00 89.44 109 ARG A C 1
ATOM 842 O O . ARG A 1 109 ? -2.717 19.355 34.309 1.00 89.44 109 ARG A O 1
ATOM 849 N N . LEU A 1 110 ? -3.512 18.568 32.366 1.00 84.12 110 LEU A N 1
ATOM 850 C CA . LEU A 1 110 ? -3.439 17.154 32.741 1.00 84.12 110 LEU A CA 1
ATOM 851 C C . LEU A 1 110 ? -1.986 16.698 32.898 1.00 84.12 110 LEU A C 1
ATOM 853 O O . LEU A 1 110 ? -1.657 16.082 33.908 1.00 84.12 110 LEU A O 1
ATOM 857 N N . LYS A 1 111 ? -1.090 17.095 31.985 1.00 84.38 111 LYS A N 1
ATOM 858 C CA . LYS A 1 111 ? 0.355 16.851 32.127 1.00 84.38 111 LYS A CA 1
ATOM 859 C C . LYS A 1 111 ? 0.920 17.464 33.410 1.00 84.38 111 LYS A C 1
ATOM 861 O O . LYS A 1 111 ? 1.691 16.806 34.098 1.00 84.38 111 LYS A O 1
ATOM 866 N N . GLN A 1 112 ? 0.497 18.674 33.778 1.00 81.50 112 GLN A N 1
ATOM 867 C CA . GLN A 1 112 ? 0.920 19.305 35.032 1.00 81.50 112 GLN A CA 1
ATOM 868 C C . GLN A 1 112 ? 0.411 18.551 36.270 1.00 81.50 112 GLN A C 1
ATOM 870 O O . GLN A 1 112 ? 1.152 18.411 37.238 1.00 81.50 112 GLN A O 1
ATOM 875 N N . LYS A 1 113 ? -0.818 18.015 36.235 1.00 77.88 113 LYS A N 1
ATOM 876 C CA . LYS A 1 113 ? -1.361 17.165 37.311 1.00 77.88 113 LYS A CA 1
ATOM 877 C C . LYS A 1 113 ? -0.616 15.839 37.462 1.00 77.88 113 LYS A C 1
ATOM 879 O O . LYS A 1 113 ? -0.505 15.346 38.576 1.00 77.88 113 LYS A O 1
ATOM 884 N N . ILE A 1 114 ? -0.125 15.276 36.360 1.00 74.38 114 ILE A N 1
ATOM 885 C CA . ILE A 1 114 ? 0.635 14.018 36.349 1.00 74.38 114 ILE A CA 1
ATOM 886 C C . ILE A 1 114 ? 2.090 14.239 36.802 1.00 74.38 114 ILE A C 1
ATOM 888 O O . ILE A 1 114 ? 2.680 13.347 37.400 1.00 74.38 114 ILE A O 1
ATOM 892 N N . LEU A 1 115 ? 2.662 15.426 36.557 1.00 60.84 115 LEU A N 1
ATOM 893 C CA . LEU A 1 115 ? 4.055 15.759 36.891 1.00 60.84 115 LEU A CA 1
ATOM 894 C C . LEU A 1 115 ? 4.251 16.320 38.317 1.00 60.84 115 LEU A C 1
ATOM 896 O O . LEU A 1 115 ? 5.378 16.604 38.716 1.00 60.84 115 LEU A O 1
ATOM 900 N N . LEU A 1 116 ? 3.184 16.488 39.103 1.00 49.69 116 LEU A N 1
ATOM 901 C CA . LEU A 1 116 ? 3.300 16.814 40.527 1.00 49.69 116 LEU A CA 1
ATOM 902 C C . LEU A 1 116 ? 3.773 15.569 41.304 1.00 49.69 116 LEU A C 1
ATOM 904 O O . LEU A 1 116 ? 3.105 14.535 41.236 1.00 49.69 116 LEU A O 1
ATOM 908 N N . PRO A 1 117 ? 4.886 15.637 42.064 1.00 48.19 117 PRO A N 1
ATOM 909 C CA . PRO A 1 117 ? 5.295 14.545 42.936 1.00 48.19 117 PRO A CA 1
ATOM 910 C C . PRO A 1 117 ? 4.181 14.245 43.939 1.00 48.19 117 PRO A C 1
ATOM 912 O O . PRO A 1 117 ? 3.642 15.147 44.580 1.00 48.19 117 PRO A O 1
ATOM 915 N N . HIS A 1 118 ? 3.857 12.966 44.089 1.00 48.06 118 HIS A N 1
ATOM 916 C CA . HIS A 1 118 ? 2.852 12.437 45.009 1.00 48.06 118 HIS A CA 1
ATOM 917 C C . HIS A 1 118 ? 3.312 12.498 46.483 1.00 48.06 118 HIS A C 1
ATOM 919 O O . HIS A 1 118 ? 3.244 11.515 47.212 1.00 48.06 118 HIS A O 1
ATOM 925 N N . GLY A 1 119 ? 3.815 13.648 46.932 1.00 46.38 119 GLY A N 1
ATOM 926 C CA . GLY A 1 119 ? 4.349 13.820 48.277 1.00 46.38 119 GLY A CA 1
ATOM 927 C C . GLY A 1 119 ? 4.519 15.285 48.646 1.00 46.38 119 GLY A C 1
ATOM 928 O O . GLY A 1 119 ? 5.615 15.806 48.516 1.00 46.38 119 GLY A O 1
ATOM 929 N N . GLN A 1 120 ? 3.428 15.924 49.078 1.00 43.84 120 GLN A N 1
ATOM 930 C CA . GLN A 1 120 ? 3.370 16.988 50.097 1.00 43.84 120 GLN A CA 1
ATOM 931 C C . GLN A 1 120 ? 1.981 17.636 50.072 1.00 43.84 120 GLN A C 1
ATOM 933 O O . GLN A 1 120 ? 1.750 18.637 49.402 1.00 43.84 120 GLN A O 1
ATOM 938 N N . LEU A 1 121 ? 1.046 17.039 50.808 1.00 37.72 121 LEU A N 1
ATOM 939 C CA . LEU A 1 121 ? -0.104 17.738 51.390 1.00 37.72 121 LEU A CA 1
ATOM 940 C C . LEU A 1 121 ? -0.679 16.901 52.542 1.00 37.72 121 LEU A C 1
ATOM 942 O O . LEU A 1 121 ? -1.872 16.661 52.647 1.00 37.72 121 LEU A O 1
ATOM 946 N N . GLU A 1 122 ? 0.211 16.464 53.426 1.00 36.97 122 GLU A N 1
ATOM 947 C CA . GLU A 1 122 ? -0.126 16.219 54.823 1.00 36.97 122 GLU A CA 1
ATOM 948 C C . GLU A 1 122 ? 0.813 17.110 55.643 1.00 36.97 122 GLU A C 1
ATOM 950 O O . GLU A 1 122 ? 1.966 17.301 55.262 1.00 36.97 122 GLU A O 1
ATOM 955 N N . HIS A 1 123 ? 0.300 17.687 56.730 1.00 40.53 123 HIS A N 1
ATOM 956 C CA . HIS A 1 123 ? 0.952 18.656 57.627 1.00 40.53 123 HIS A CA 1
ATOM 957 C C . HIS A 1 123 ? 0.823 20.143 57.263 1.00 40.53 123 HIS A C 1
ATOM 959 O O . HIS A 1 123 ? 1.815 20.859 57.170 1.00 40.53 123 HIS A O 1
ATOM 965 N N . GLN A 1 124 ? -0.410 20.657 57.213 1.00 33.94 124 GLN A N 1
ATOM 966 C CA . GLN A 1 124 ? -0.654 21.988 57.782 1.00 33.94 124 GLN A CA 1
ATOM 967 C C . GLN A 1 124 ? -2.121 22.205 58.166 1.00 33.94 124 GLN A C 1
ATOM 969 O O . GLN A 1 124 ? -2.880 22.857 57.464 1.00 33.94 124 GLN A O 1
ATOM 974 N N . CYS A 1 125 ? -2.515 21.651 59.308 1.00 29.77 125 CYS A N 1
ATOM 975 C CA . CYS A 1 125 ? -3.413 22.319 60.249 1.00 29.77 125 CYS A CA 1
ATOM 976 C C . CYS A 1 125 ? -3.388 21.499 61.538 1.00 29.77 125 CYS A C 1
ATOM 978 O O . CYS A 1 125 ? -3.841 20.366 61.510 1.00 29.77 125 CYS A O 1
ATOM 980 N N . PHE A 1 126 ? -2.765 22.019 62.598 1.00 25.52 126 PHE A N 1
ATOM 981 C CA . PHE A 1 126 ? -3.126 21.860 64.016 1.00 25.52 126 PHE A CA 1
ATOM 982 C C . PHE A 1 126 ? -1.918 22.231 64.883 1.00 25.52 126 PHE A C 1
ATOM 984 O O . PHE A 1 126 ? -1.085 21.402 65.238 1.00 25.52 126 PHE A O 1
ATOM 991 N N . SER A 1 127 ? -1.864 23.502 65.259 1.00 33.53 127 SER A N 1
ATOM 992 C CA . SER A 1 127 ? -1.207 23.938 66.486 1.00 33.53 127 SER A CA 1
ATOM 993 C C . SER A 1 127 ? -2.036 25.062 67.096 1.00 33.53 127 SER A C 1
ATOM 995 O O . SER A 1 127 ? -1.883 26.228 66.757 1.00 33.53 127 SER A O 1
ATOM 997 N N . ALA A 1 128 ? -2.942 24.672 67.988 1.00 31.97 128 ALA A N 1
ATOM 998 C CA . ALA A 1 128 ? -3.377 25.473 69.124 1.00 31.97 128 ALA A CA 1
ATOM 999 C C . ALA A 1 128 ? -3.940 24.507 70.177 1.00 31.97 128 ALA A C 1
ATOM 1001 O O . ALA A 1 128 ? -4.874 23.752 69.905 1.00 31.97 128 ALA A O 1
ATOM 1002 N N . GLN A 1 129 ? -3.295 24.480 71.341 1.00 33.84 129 GLN A N 1
ATOM 1003 C CA . GLN A 1 129 ? -3.814 23.868 72.561 1.00 33.84 129 GLN A CA 1
ATOM 1004 C C . GLN A 1 129 ? -5.045 24.661 73.029 1.00 33.84 129 GLN A C 1
ATOM 1006 O O . GLN A 1 129 ? -5.066 25.878 72.865 1.00 33.84 129 GLN A O 1
ATOM 1011 N N . ASP A 1 130 ? -6.064 23.984 73.571 1.00 29.58 130 ASP A N 1
ATOM 1012 C CA . ASP A 1 130 ? -6.493 24.163 74.970 1.00 29.58 130 ASP A CA 1
ATOM 1013 C C . ASP A 1 130 ? -7.821 23.441 75.300 1.00 29.58 130 ASP A C 1
ATOM 1015 O O . ASP A 1 130 ? -8.846 23.612 74.652 1.00 29.58 130 ASP A O 1
ATOM 1019 N N . HIS A 1 131 ? -7.734 22.627 76.358 1.00 34.66 131 HIS A N 1
ATOM 1020 C CA . HIS A 1 131 ? -8.682 22.384 77.456 1.00 34.66 131 HIS A CA 1
ATOM 1021 C C . HIS A 1 131 ? -10.159 21.932 77.259 1.00 34.66 131 HIS A C 1
ATOM 1023 O O . HIS A 1 131 ? -11.033 22.684 76.857 1.00 34.66 131 HIS A O 1
ATOM 1029 N N . HIS A 1 132 ? -10.406 20.732 77.822 1.00 36.81 132 HIS A N 1
ATOM 1030 C CA . HIS A 1 132 ? -11.570 20.223 78.586 1.00 36.81 132 HIS A CA 1
ATOM 1031 C C . HIS A 1 132 ? -12.972 20.083 77.948 1.00 36.81 132 HIS A C 1
ATOM 1033 O O . HIS A 1 132 ? -13.606 21.054 77.562 1.00 36.81 132 HIS A O 1
ATOM 1039 N N . GLY A 1 133 ? -13.545 18.871 78.064 1.00 28.45 133 GLY A N 1
ATOM 1040 C CA . GLY A 1 133 ? -15.001 18.649 78.082 1.00 28.45 133 GLY A CA 1
ATOM 1041 C C . GLY A 1 133 ? -15.458 17.322 77.463 1.00 28.45 133 GLY A C 1
ATOM 1042 O O . GLY A 1 133 ? -15.005 16.950 76.394 1.00 28.45 133 GLY A O 1
ATOM 1043 N N . SER A 1 134 ? -16.329 16.596 78.157 1.00 36.88 134 SER A N 1
ATOM 1044 C CA . SER A 1 134 ? -16.657 15.171 77.989 1.00 36.88 134 SER A CA 1
ATOM 1045 C C . SER A 1 134 ? -17.776 14.826 76.965 1.00 36.88 134 SER A C 1
ATOM 1047 O O . SER A 1 134 ? -18.618 15.669 76.684 1.00 36.88 134 SER A O 1
ATOM 1049 N N . ILE A 1 135 ? -17.864 13.520 76.612 1.00 33.69 135 ILE A N 1
ATOM 1050 C CA . ILE A 1 135 ? -19.040 12.696 76.166 1.00 33.69 135 ILE A CA 1
ATOM 1051 C C . ILE A 1 135 ? -19.242 12.461 74.632 1.00 33.69 135 ILE A C 1
ATOM 1053 O O . ILE A 1 135 ? -18.904 13.336 73.842 1.00 33.69 135 ILE A O 1
ATOM 1057 N N . PRO A 1 136 ? -19.688 11.245 74.192 1.00 52.88 136 PRO A N 1
ATOM 1058 C CA . PRO A 1 136 ? -19.288 10.610 72.926 1.00 52.88 136 PRO A CA 1
ATOM 1059 C C . PRO A 1 136 ? -20.408 10.520 71.875 1.00 52.88 136 PRO A C 1
ATOM 1061 O O . PRO A 1 136 ? -21.574 10.427 72.239 1.00 52.88 136 PRO A O 1
ATOM 1064 N N . GLU A 1 137 ? -20.073 10.392 70.581 1.00 31.03 137 GLU A N 1
ATOM 1065 C CA . GLU A 1 137 ? -21.086 9.999 69.590 1.00 31.03 137 GLU A CA 1
ATOM 1066 C C . GLU A 1 137 ? -20.550 9.256 68.355 1.00 31.03 137 GLU A C 1
ATOM 1068 O O . GLU A 1 137 ? -19.617 9.656 67.655 1.00 31.03 137 GLU A O 1
ATOM 1073 N N . ALA A 1 138 ? -21.178 8.109 68.114 1.00 36.66 138 ALA A N 1
ATOM 1074 C CA . ALA A 1 138 ? -20.840 7.085 67.144 1.00 36.66 138 ALA A CA 1
ATOM 1075 C C . ALA A 1 138 ? -21.426 7.372 65.746 1.00 36.66 138 ALA A C 1
ATOM 1077 O O . ALA A 1 138 ? -22.257 6.610 65.261 1.00 36.66 138 ALA A O 1
ATOM 1078 N N . SER A 1 139 ? -20.974 8.434 65.067 1.00 38.72 139 SER A N 1
ATOM 1079 C CA . SER A 1 139 ? -21.515 8.811 63.741 1.00 38.72 139 SER A CA 1
ATOM 1080 C C . SER A 1 139 ? -20.519 8.780 62.564 1.00 38.72 139 SER A C 1
ATOM 1082 O O . SER A 1 139 ? -20.865 9.203 61.465 1.00 38.72 139 SER A O 1
ATOM 1084 N N . VAL A 1 140 ? -19.293 8.265 62.721 1.00 35.25 140 VAL A N 1
ATOM 1085 C CA . VAL A 1 140 ? -18.244 8.421 61.676 1.00 35.25 140 VAL A CA 1
ATOM 1086 C C . VAL A 1 140 ? -17.924 7.134 60.890 1.00 35.25 140 VAL A C 1
ATOM 1088 O O . VAL A 1 140 ? -17.158 7.155 59.931 1.00 35.25 140 VAL A O 1
ATOM 1091 N N . ARG A 1 141 ? -18.541 5.988 61.202 1.00 38.78 141 ARG A N 1
ATOM 1092 C CA . ARG A 1 141 ? -18.163 4.695 60.585 1.00 38.78 141 ARG A CA 1
ATOM 1093 C C . ARG A 1 141 ? -18.915 4.283 59.310 1.00 38.78 141 ARG A C 1
ATOM 1095 O O . ARG A 1 141 ? -18.766 3.140 58.895 1.00 38.78 141 ARG A O 1
ATOM 1102 N N . LEU A 1 142 ? -19.669 5.174 58.659 1.00 37.88 142 LEU A N 1
ATOM 1103 C CA . LEU A 1 142 ? -20.380 4.827 57.412 1.00 37.88 142 LEU A CA 1
ATOM 1104 C C . LEU A 1 142 ? -19.677 5.301 56.124 1.00 37.88 142 LEU A C 1
ATOM 1106 O O . LEU A 1 142 ? -19.953 4.771 55.055 1.00 37.88 142 LEU A O 1
ATOM 1110 N N . GLY A 1 143 ? -18.724 6.238 56.205 1.00 35.19 143 GLY A N 1
ATOM 1111 C CA . GLY A 1 143 ? -18.028 6.771 55.020 1.00 35.19 143 GLY A CA 1
ATOM 1112 C C . GLY A 1 143 ? -16.797 5.975 54.566 1.00 35.19 143 GLY A C 1
ATOM 1113 O O . GLY A 1 143 ? -16.358 6.107 53.426 1.00 35.19 143 GLY A O 1
ATOM 1114 N N . SER A 1 144 ? -16.222 5.137 55.433 1.00 41.53 144 SER A N 1
ATOM 1115 C CA . SER A 1 144 ? -14.932 4.481 55.173 1.00 41.53 144 SER A CA 1
ATOM 1116 C C . SER A 1 144 ? -15.029 3.148 54.427 1.00 41.53 144 SER A C 1
ATOM 1118 O O . SER A 1 144 ? -14.023 2.692 53.891 1.00 41.53 144 SER A O 1
ATOM 1120 N N . LEU A 1 145 ? -16.215 2.534 54.340 1.00 39.50 145 LEU A N 1
ATOM 1121 C CA . LEU A 1 145 ? -16.400 1.281 53.596 1.00 39.50 145 LEU A CA 1
ATOM 1122 C C . LEU A 1 145 ? -16.665 1.511 52.097 1.00 39.50 145 LEU A C 1
ATOM 1124 O O . LEU A 1 145 ? -16.216 0.712 51.282 1.00 39.50 145 LEU A O 1
ATOM 1128 N N . GLN A 1 146 ? -17.266 2.642 51.706 1.00 47.75 146 GLN A N 1
ATOM 1129 C CA . GLN A 1 146 ? -17.539 2.954 50.292 1.00 47.75 146 GLN A CA 1
ATOM 1130 C C . GLN A 1 146 ? -16.292 3.357 49.483 1.00 47.75 146 GLN A C 1
ATOM 1132 O O . GLN A 1 146 ? -16.236 3.118 48.280 1.00 47.75 146 GLN A O 1
ATOM 1137 N N . MET A 1 147 ? -15.262 3.932 50.114 1.00 40.22 147 MET A N 1
ATOM 1138 C CA . MET A 1 147 ? -14.050 4.377 49.400 1.00 40.22 147 MET A CA 1
ATOM 1139 C C . MET A 1 147 ? -13.101 3.231 49.021 1.00 40.22 147 MET A C 1
ATOM 1141 O O . MET A 1 147 ? -12.313 3.364 48.082 1.00 40.22 147 MET A O 1
ATOM 1145 N N . ASN A 1 148 ? -13.189 2.094 49.714 1.00 46.25 148 ASN A N 1
ATOM 1146 C CA . ASN A 1 148 ? -12.293 0.959 49.492 1.00 46.25 148 ASN A CA 1
ATOM 1147 C C . ASN A 1 148 ? -12.779 0.058 48.346 1.00 46.25 148 ASN A C 1
ATOM 1149 O O . ASN A 1 148 ? -11.961 -0.494 47.613 1.00 46.25 148 ASN A O 1
ATOM 1153 N N . GLU A 1 149 ? -14.092 -0.032 48.129 1.00 45.56 149 GLU A N 1
ATOM 1154 C CA . GLU A 1 149 ? -14.680 -0.802 47.023 1.00 45.56 149 GLU A CA 1
ATOM 1155 C C . GLU A 1 149 ? -14.513 -0.091 45.666 1.00 45.56 149 GLU A C 1
ATOM 1157 O O . GLU A 1 149 ? -14.252 -0.742 44.654 1.00 45.56 149 GLU A O 1
ATOM 1162 N N . ILE A 1 150 ? -14.541 1.250 45.643 1.00 49.22 150 ILE A N 1
ATOM 1163 C CA . ILE A 1 150 ? -14.333 2.049 44.419 1.00 49.22 150 ILE A CA 1
ATOM 1164 C C . ILE A 1 150 ? -12.866 1.999 43.955 1.00 49.22 150 ILE A C 1
ATOM 1166 O O . ILE A 1 150 ? -12.601 1.890 42.756 1.00 49.22 150 ILE A O 1
ATOM 1170 N N . LYS A 1 151 ? -11.902 2.002 44.889 1.00 48.03 151 LYS A N 1
ATOM 1171 C CA . LYS A 1 151 ? -10.473 1.832 44.563 1.00 48.03 151 LYS A CA 1
ATOM 1172 C C . LYS A 1 151 ? -10.164 0.447 43.985 1.00 48.03 151 LYS A C 1
ATOM 1174 O O . LYS A 1 151 ? -9.357 0.343 43.064 1.00 48.03 151 LYS A O 1
ATOM 1179 N N . ASN A 1 152 ? -10.834 -0.599 44.470 1.00 43.41 152 ASN A N 1
ATOM 1180 C CA . ASN A 1 152 ? -10.595 -1.973 44.017 1.00 43.41 152 ASN A CA 1
ATOM 1181 C C . ASN A 1 152 ? -11.117 -2.226 42.584 1.00 43.41 152 ASN A C 1
ATOM 1183 O O . ASN A 1 152 ? -10.502 -2.961 41.814 1.00 43.41 152 ASN A O 1
ATOM 1187 N N . LEU A 1 153 ? -12.195 -1.543 42.176 1.00 43.62 153 LEU A N 1
ATOM 1188 C CA . LEU A 1 153 ? -12.720 -1.587 40.801 1.00 43.62 153 LEU A CA 1
ATOM 1189 C C . LEU A 1 153 ? -11.878 -0.783 39.791 1.00 43.62 153 LEU A C 1
ATOM 1191 O O . LEU A 1 153 ? -11.880 -1.096 38.601 1.00 43.62 153 LEU A O 1
ATOM 1195 N N . GLN A 1 154 ? -11.121 0.224 40.238 1.00 45.66 154 GLN A N 1
ATOM 1196 C CA . GLN A 1 154 ? -10.142 0.922 39.391 1.00 45.66 154 GLN A CA 1
ATOM 1197 C C . GLN A 1 154 ? -8.853 0.107 39.201 1.00 45.66 154 GLN A C 1
ATOM 1199 O O . GLN A 1 154 ? -8.227 0.184 38.143 1.00 45.66 154 GLN A O 1
ATOM 1204 N N . GLN A 1 155 ? -8.491 -0.732 40.176 1.00 43.38 155 GLN A N 1
ATOM 1205 C CA . GLN A 1 155 ? -7.276 -1.544 40.114 1.00 43.38 155 GLN A CA 1
ATOM 1206 C C . GLN A 1 155 ? -7.401 -2.748 39.158 1.00 43.38 155 GLN A C 1
ATOM 1208 O O . GLN A 1 155 ? -6.425 -3.078 38.494 1.00 43.38 155 GLN A O 1
ATOM 1213 N N . MET A 1 156 ? -8.597 -3.331 38.976 1.00 33.12 156 MET A N 1
ATOM 1214 C CA . MET A 1 156 ? -8.813 -4.418 37.995 1.00 33.12 156 MET A CA 1
ATOM 1215 C C . MET A 1 156 ? -9.061 -3.955 36.548 1.00 33.12 156 MET A C 1
ATOM 1217 O O . MET A 1 156 ? -8.950 -4.757 35.627 1.00 33.12 156 MET A O 1
ATOM 1221 N N . ASN A 1 157 ? -9.345 -2.670 36.313 1.00 42.78 157 ASN A N 1
ATOM 1222 C CA . ASN A 1 157 ? -9.504 -2.119 34.957 1.00 42.78 157 ASN A CA 1
ATOM 1223 C C . ASN A 1 157 ? -8.193 -1.559 34.368 1.00 42.78 157 ASN A C 1
ATOM 1225 O O . ASN A 1 157 ? -8.185 -1.039 33.254 1.00 42.78 157 ASN A O 1
ATOM 1229 N N . SER A 1 158 ? -7.079 -1.676 35.100 1.00 37.97 158 SER A N 1
ATOM 1230 C CA . SER A 1 158 ? -5.759 -1.176 34.686 1.00 37.97 158 SER A CA 1
ATOM 1231 C C . SER A 1 158 ? -4.992 -2.140 33.761 1.00 37.97 158 SER A C 1
ATOM 1233 O O . SER A 1 158 ? -3.950 -1.770 33.232 1.00 37.97 158 SER A O 1
ATOM 1235 N N . GLU A 1 159 ? -5.516 -3.347 33.512 1.00 41.12 159 GLU A N 1
ATOM 1236 C CA . GLU A 1 159 ? -4.953 -4.330 32.565 1.00 41.12 159 GLU A CA 1
ATOM 1237 C C . GLU A 1 159 ? -5.768 -4.446 31.261 1.00 41.12 159 GLU A C 1
ATOM 1239 O O . GLU A 1 159 ? -5.654 -5.414 30.511 1.00 41.12 159 GLU A O 1
ATOM 1244 N N . ALA A 1 160 ? -6.588 -3.443 30.940 1.00 38.91 160 ALA A N 1
ATOM 1245 C CA . ALA A 1 160 ? -7.181 -3.311 29.616 1.00 38.91 160 ALA A CA 1
ATOM 1246 C C . ALA A 1 160 ? -6.257 -2.442 28.756 1.00 38.91 160 ALA A C 1
ATOM 1248 O O . ALA A 1 160 ? -6.337 -1.217 28.785 1.00 38.91 160 ALA A O 1
ATOM 1249 N N . GLY A 1 161 ? -5.369 -3.123 28.026 1.00 39.22 161 GLY A N 1
ATOM 1250 C CA . GLY A 1 161 ? -4.313 -2.572 27.184 1.00 39.22 161 GLY A CA 1
ATOM 1251 C C . GLY A 1 161 ? -4.620 -1.215 26.554 1.00 39.22 161 GLY A C 1
ATOM 1252 O O . GLY A 1 161 ? -5.675 -1.009 25.939 1.00 39.22 161 GLY A O 1
ATOM 1253 N N . THR A 1 162 ? -3.640 -0.328 26.731 1.00 34.22 162 THR A N 1
ATOM 1254 C CA . THR A 1 162 ? -3.365 0.878 25.958 1.00 34.22 162 THR A CA 1
ATOM 1255 C C . THR A 1 162 ? -3.949 0.741 24.555 1.00 34.22 162 THR A C 1
ATOM 1257 O O . THR A 1 162 ? -3.463 -0.065 23.763 1.00 34.22 162 THR A O 1
ATOM 1260 N N . CYS A 1 163 ? -5.006 1.493 24.238 1.00 33.72 163 CYS A N 1
ATOM 1261 C CA . CYS A 1 163 ? -5.354 1.722 22.843 1.00 33.72 163 CYS A CA 1
ATOM 1262 C C . CYS A 1 163 ? -4.193 2.519 22.244 1.00 33.72 163 CYS A C 1
ATOM 1264 O O . CYS A 1 163 ? -4.025 3.710 22.505 1.00 33.72 163 CYS A O 1
ATOM 1266 N N . SER A 1 164 ? -3.309 1.810 21.548 1.00 39.34 164 SER A N 1
ATOM 1267 C CA . SER A 1 164 ? -2.219 2.418 20.802 1.00 39.34 164 SER A CA 1
ATOM 1268 C C . SER A 1 164 ? -2.807 3.351 19.743 1.00 39.34 164 SER A C 1
ATOM 1270 O O . SER A 1 164 ? -3.796 3.035 19.081 1.00 39.34 164 SER A O 1
ATOM 1272 N N . ASN A 1 165 ? -2.223 4.541 19.648 1.00 48.09 165 ASN A N 1
ATOM 1273 C CA . ASN A 1 165 ? -2.583 5.579 18.693 1.00 48.09 165 ASN A CA 1
ATOM 1274 C C . ASN A 1 165 ? -2.127 5.182 17.275 1.00 48.09 165 ASN A C 1
ATOM 1276 O O . ASN A 1 165 ? -1.062 5.635 16.856 1.00 48.09 165 ASN A O 1
ATOM 1280 N N . ASP A 1 166 ? -2.895 4.390 16.517 1.00 54.22 166 ASP A N 1
ATOM 1281 C CA . ASP A 1 166 ? -2.459 3.990 15.157 1.00 54.22 166 ASP A CA 1
ATOM 1282 C C . ASP A 1 166 ? -3.156 4.703 13.985 1.00 54.22 166 ASP A C 1
ATOM 1284 O O . ASP A 1 166 ? -2.769 4.467 12.841 1.00 54.22 166 ASP A O 1
ATOM 1288 N N . ASP A 1 167 ? -4.060 5.663 14.219 1.00 48.72 167 ASP A N 1
ATOM 1289 C CA . ASP A 1 167 ? -4.554 6.555 13.140 1.00 48.72 167 ASP A CA 1
ATOM 1290 C C . ASP A 1 167 ? -3.411 7.374 12.508 1.00 48.72 167 ASP A C 1
ATOM 1292 O O . ASP A 1 167 ? -3.458 7.762 11.340 1.00 48.72 167 ASP A O 1
ATOM 1296 N N . THR A 1 168 ? -2.322 7.556 13.260 1.00 45.81 168 THR A N 1
ATOM 1297 C CA . THR A 1 168 ? -1.068 8.170 12.809 1.00 45.81 168 THR A CA 1
ATOM 1298 C C . THR A 1 168 ? -0.347 7.336 11.734 1.00 45.81 168 THR A C 1
ATOM 1300 O O . THR A 1 168 ? 0.439 7.895 10.979 1.00 45.81 168 THR A O 1
ATOM 1303 N N . SER A 1 169 ? -0.604 6.024 11.617 1.00 62.41 169 SER A N 1
ATOM 1304 C CA . SER A 1 169 ? 0.178 5.111 10.755 1.00 62.41 169 SER A CA 1
ATOM 1305 C C . SER A 1 169 ? -0.297 5.032 9.293 1.00 62.41 169 SER A C 1
ATOM 1307 O O . SER A 1 169 ? 0.512 4.824 8.389 1.00 62.41 169 SER A O 1
ATOM 1309 N N . ILE A 1 170 ? -1.592 5.249 9.028 1.00 63.78 170 ILE A N 1
ATOM 1310 C CA . ILE A 1 170 ? -2.183 5.095 7.684 1.00 63.78 170 ILE A CA 1
ATOM 1311 C C . ILE A 1 170 ? -1.786 6.245 6.757 1.00 63.78 170 ILE A C 1
ATOM 1313 O O . ILE A 1 170 ? -1.328 6.027 5.633 1.00 63.78 170 ILE A O 1
ATOM 1317 N N . SER A 1 171 ? -1.966 7.478 7.241 1.00 66.81 171 SER A N 1
ATOM 1318 C CA . SER A 1 171 ? -1.548 8.687 6.523 1.00 66.81 171 SER A CA 1
ATOM 1319 C C . SER A 1 171 ? -0.037 8.667 6.289 1.00 66.81 171 SER A C 1
ATOM 1321 O O . SER A 1 171 ? 0.435 9.013 5.210 1.00 66.81 171 SER A O 1
ATOM 1323 N N . ASP A 1 172 ? 0.722 8.161 7.260 1.00 86.12 172 ASP A N 1
ATOM 1324 C CA . ASP A 1 172 ? 2.178 8.107 7.203 1.00 86.12 172 ASP A CA 1
ATOM 1325 C C . ASP A 1 172 ? 2.700 7.225 6.054 1.00 86.12 172 ASP A C 1
ATOM 1327 O O . ASP A 1 172 ? 3.575 7.661 5.309 1.00 86.12 172 ASP A O 1
ATOM 1331 N N . LEU A 1 173 ? 2.131 6.035 5.807 1.00 88.38 173 LEU A N 1
ATOM 1332 C CA . LEU A 1 173 ? 2.590 5.182 4.698 1.00 88.38 173 LEU A CA 1
ATOM 1333 C C . LEU A 1 173 ? 2.342 5.807 3.316 1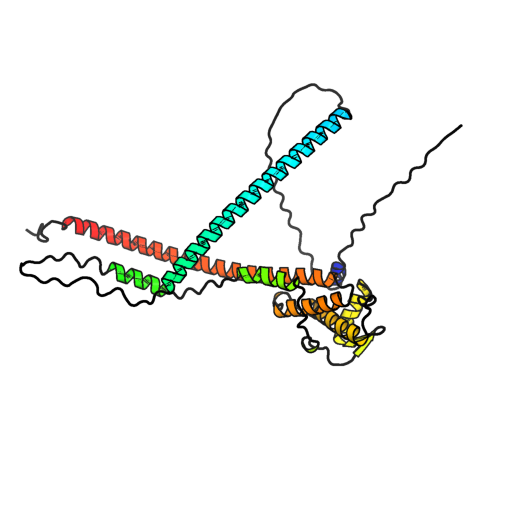.00 88.38 173 LEU A C 1
ATOM 1335 O O . LEU A 1 173 ? 3.237 5.799 2.468 1.00 88.38 173 LEU A O 1
ATOM 1339 N N . LEU A 1 174 ? 1.152 6.362 3.073 1.00 87.50 174 LEU A N 1
ATOM 1340 C CA . LEU A 1 174 ? 0.858 7.016 1.791 1.00 87.50 174 LEU A CA 1
ATOM 1341 C C . LEU A 1 174 ? 1.745 8.249 1.586 1.00 87.50 174 LEU A C 1
ATOM 1343 O O . LEU A 1 174 ? 2.324 8.420 0.512 1.00 87.50 174 LEU A O 1
ATOM 1347 N N . MET A 1 175 ? 1.950 9.040 2.643 1.00 89.75 175 MET A N 1
ATOM 1348 C CA . MET A 1 175 ? 2.875 10.173 2.618 1.00 89.75 175 MET A CA 1
ATOM 1349 C C . MET A 1 175 ? 4.313 9.725 2.320 1.00 89.75 175 MET A C 1
ATOM 1351 O O . MET A 1 175 ? 4.981 10.333 1.484 1.00 89.75 175 MET A O 1
ATOM 1355 N N . LYS A 1 176 ? 4.785 8.621 2.916 1.00 91.12 176 LYS A N 1
ATOM 1356 C CA . LYS A 1 176 ? 6.111 8.036 2.639 1.00 91.12 176 LYS A CA 1
ATOM 1357 C C . LYS A 1 176 ? 6.264 7.543 1.199 1.00 91.12 176 LYS A C 1
ATOM 1359 O O . LYS A 1 176 ? 7.373 7.601 0.657 1.00 91.12 176 LYS A O 1
ATOM 1364 N N . ILE A 1 177 ? 5.193 7.049 0.572 1.00 92.06 177 ILE A N 1
ATOM 1365 C CA . ILE A 1 177 ? 5.212 6.621 -0.837 1.00 92.06 177 ILE A CA 1
ATOM 1366 C C . ILE A 1 177 ? 5.425 7.827 -1.749 1.00 92.06 177 ILE A C 1
ATOM 1368 O O . ILE A 1 177 ? 6.288 7.783 -2.630 1.00 92.06 177 ILE A O 1
ATOM 1372 N N . ASP A 1 178 ? 4.729 8.933 -1.497 1.00 88.62 178 ASP A N 1
ATOM 1373 C CA . ASP A 1 178 ? 4.852 10.149 -2.304 1.00 88.62 178 ASP A CA 1
ATOM 1374 C C . ASP A 1 178 ? 6.121 10.959 -1.981 1.00 88.62 178 ASP A C 1
ATOM 1376 O O . ASP A 1 178 ? 6.685 11.591 -2.876 1.00 88.62 178 ASP A O 1
ATOM 1380 N N . ALA A 1 179 ? 6.679 10.835 -0.773 1.00 90.62 179 ALA A N 1
ATOM 1381 C CA . ALA A 1 179 ? 7.880 11.552 -0.337 1.00 90.62 179 ALA A CA 1
ATOM 1382 C C . ALA A 1 179 ? 9.123 11.259 -1.198 1.00 90.62 179 ALA A C 1
ATOM 1384 O O . ALA A 1 179 ? 9.543 10.103 -1.360 1.00 90.62 179 ALA A O 1
ATOM 1385 N N . ASP A 1 180 ? 9.730 12.310 -1.749 1.00 86.56 180 ASP A N 1
ATOM 1386 C CA . ASP A 1 180 ? 10.965 12.247 -2.542 1.00 86.56 180 ASP A CA 1
ATOM 1387 C C . ASP A 1 180 ? 12.211 12.207 -1.640 1.00 86.56 180 ASP A C 1
ATOM 1389 O O . ASP A 1 180 ? 13.019 13.128 -1.593 1.00 86.56 180 ASP A O 1
ATOM 1393 N N . GLU A 1 181 ? 12.324 11.134 -0.859 1.00 88.56 181 GLU A N 1
ATOM 1394 C CA . GLU A 1 181 ? 13.476 10.863 0.009 1.00 88.56 181 GLU A CA 1
ATOM 1395 C C . GLU A 1 181 ? 14.584 10.110 -0.732 1.00 88.56 181 GLU A C 1
ATOM 1397 O O . GLU A 1 181 ? 14.325 9.398 -1.708 1.00 88.56 181 GLU A O 1
ATOM 1402 N N . GLU A 1 182 ? 15.820 10.222 -0.239 1.00 87.12 182 GLU A N 1
ATOM 1403 C CA . GLU A 1 182 ? 16.942 9.430 -0.741 1.00 87.12 182 GLU A CA 1
ATOM 1404 C C . GLU A 1 182 ? 16.639 7.930 -0.643 1.00 87.12 182 GLU A C 1
ATOM 1406 O O . GLU A 1 182 ? 16.136 7.433 0.368 1.00 87.12 182 GLU A O 1
ATOM 1411 N N . SER A 1 183 ? 16.942 7.226 -1.731 1.00 88.94 183 SER A N 1
ATOM 1412 C CA . SER A 1 183 ? 16.692 5.798 -1.859 1.00 88.94 183 SER A CA 1
ATOM 1413 C C . SER A 1 183 ? 17.517 5.002 -0.854 1.00 88.94 183 SER A C 1
ATOM 1415 O O . SER A 1 183 ? 18.739 5.152 -0.775 1.00 88.94 183 SER A O 1
ATOM 1417 N N . LYS A 1 184 ? 16.849 4.135 -0.088 1.00 89.88 184 LYS A N 1
ATOM 1418 C CA . LYS A 1 184 ? 17.504 3.231 0.868 1.00 89.88 184 LYS A CA 1
ATOM 1419 C C . LYS A 1 184 ? 17.708 1.835 0.284 1.00 89.88 184 LYS A C 1
ATOM 1421 O O . LYS A 1 184 ? 18.412 1.036 0.904 1.00 89.88 184 LYS A O 1
ATOM 1426 N N . VAL A 1 185 ? 17.121 1.547 -0.883 1.00 92.31 185 VAL A N 1
ATOM 1427 C CA . VAL A 1 185 ? 17.175 0.219 -1.497 1.00 92.31 185 VAL A CA 1
ATOM 1428 C C . VAL A 1 185 ? 18.559 -0.088 -2.052 1.00 92.31 185 VAL A C 1
ATOM 1430 O O . VAL A 1 185 ? 19.229 0.726 -2.692 1.00 92.31 185 VAL A O 1
ATOM 1433 N N . LYS A 1 186 ? 18.996 -1.317 -1.815 1.00 91.12 186 LYS A N 1
ATOM 1434 C CA . LYS A 1 186 ? 20.246 -1.874 -2.311 1.00 91.12 186 LYS A CA 1
ATOM 1435 C C . LYS A 1 186 ? 19.952 -3.096 -3.159 1.00 91.12 186 LYS A C 1
ATOM 1437 O O . LYS A 1 186 ? 18.959 -3.792 -2.990 1.00 91.12 186 LYS A O 1
ATOM 1442 N N . PHE A 1 187 ? 20.898 -3.413 -4.035 1.00 88.38 187 PHE A N 1
ATOM 1443 C CA . PHE A 1 187 ? 20.835 -4.618 -4.859 1.00 88.38 187 PHE A CA 1
ATOM 1444 C C . PHE A 1 187 ? 20.697 -5.898 -4.014 1.00 88.38 187 PHE A C 1
ATOM 1446 O O . PHE A 1 187 ? 19.963 -6.803 -4.384 1.00 88.38 187 PHE A O 1
ATOM 1453 N N . SER A 1 188 ? 21.342 -5.934 -2.843 1.00 90.12 188 SER A N 1
ATOM 1454 C CA . SER A 1 188 ? 21.276 -7.038 -1.877 1.00 90.12 188 SER A CA 1
ATOM 1455 C C . SER A 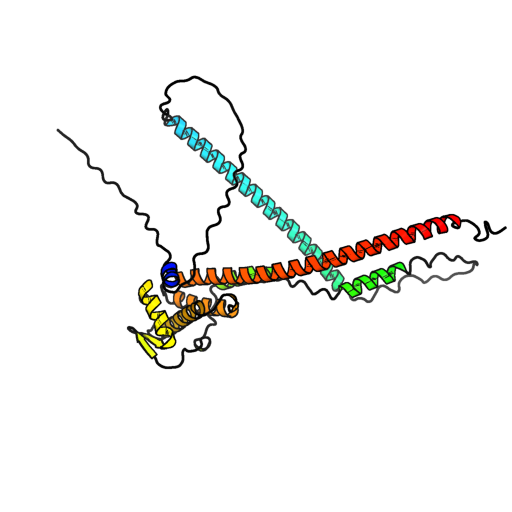1 188 ? 19.902 -7.240 -1.232 1.00 90.12 188 SER A C 1
ATOM 1457 O O . SER A 1 188 ? 19.683 -8.266 -0.597 1.00 90.12 188 SER A O 1
ATOM 1459 N N . ASP A 1 189 ? 18.989 -6.275 -1.357 1.00 91.75 189 ASP A N 1
ATOM 1460 C CA . ASP A 1 189 ? 17.659 -6.349 -0.740 1.00 91.75 189 ASP A CA 1
ATOM 1461 C C . ASP A 1 189 ? 16.684 -7.203 -1.571 1.00 91.75 189 ASP A C 1
ATOM 1463 O O . ASP A 1 189 ? 15.542 -7.451 -1.165 1.00 91.75 189 ASP A O 1
ATOM 1467 N N . PHE A 1 190 ? 17.127 -7.646 -2.748 1.00 92.56 190 PHE A N 1
ATOM 1468 C CA . PHE A 1 190 ? 16.403 -8.537 -3.639 1.00 92.56 190 PHE A CA 1
ATOM 1469 C C . PHE A 1 190 ? 17.071 -9.908 -3.658 1.00 92.56 190 PHE A C 1
ATOM 1471 O O . PHE A 1 190 ? 18.285 -10.041 -3.802 1.00 92.56 190 PHE A O 1
ATOM 1478 N N . THR A 1 191 ? 16.250 -10.945 -3.533 1.00 87.69 191 THR A N 1
ATOM 1479 C CA . THR A 1 191 ? 16.723 -12.333 -3.562 1.00 87.69 191 THR A CA 1
ATOM 1480 C C . THR A 1 191 ? 16.760 -12.874 -4.990 1.00 87.69 191 THR A C 1
ATOM 1482 O O . THR A 1 191 ? 15.980 -12.451 -5.842 1.00 87.69 191 THR A O 1
ATOM 1485 N N . GLY A 1 192 ? 17.658 -13.826 -5.262 1.00 81.56 192 GLY A N 1
ATOM 1486 C CA . GLY A 1 192 ? 17.721 -14.503 -6.563 1.00 81.56 192 GLY A CA 1
ATOM 1487 C C . GLY A 1 192 ? 18.252 -13.634 -7.706 1.00 81.56 192 GLY A C 1
ATOM 1488 O O . GLY A 1 192 ? 17.933 -13.903 -8.867 1.00 81.56 192 GLY A O 1
ATOM 1489 N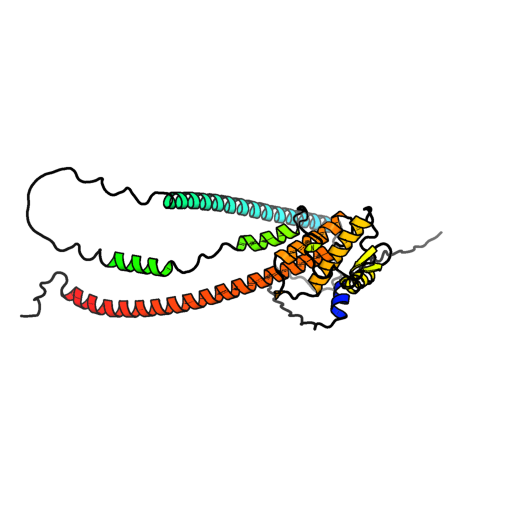 N . LEU A 1 193 ? 19.022 -12.589 -7.382 1.00 88.19 193 LEU A N 1
ATOM 1490 C CA . LEU A 1 193 ? 19.762 -11.794 -8.366 1.00 88.19 193 LEU A CA 1
ATOM 1491 C C . LEU A 1 193 ? 21.151 -12.367 -8.674 1.00 88.19 193 LEU A C 1
ATOM 1493 O O . LEU A 1 193 ? 21.751 -11.995 -9.679 1.00 88.19 193 LEU A O 1
ATOM 1497 N N . ASP A 1 194 ? 21.644 -13.280 -7.839 1.00 81.88 194 ASP A N 1
ATOM 1498 C CA . ASP A 1 194 ? 22.880 -14.016 -8.081 1.00 81.88 194 ASP A CA 1
ATOM 1499 C C . ASP A 1 194 ? 22.635 -15.163 -9.075 1.00 81.88 194 ASP A C 1
ATOM 1501 O O . ASP A 1 194 ? 21.613 -15.851 -8.999 1.00 81.88 194 ASP A O 1
ATOM 1505 N N . GLY A 1 195 ? 23.578 -15.401 -9.991 1.00 82.19 195 GLY A N 1
ATOM 1506 C CA . GLY A 1 195 ? 23.546 -16.551 -10.899 1.00 82.19 195 GLY A CA 1
ATOM 1507 C C . GLY A 1 195 ? 23.765 -16.206 -12.370 1.00 82.19 195 GLY A C 1
ATOM 1508 O O . GLY A 1 195 ? 24.463 -15.251 -12.706 1.00 82.19 195 GLY A O 1
ATOM 1509 N N . GLU A 1 196 ? 23.203 -17.040 -13.249 1.00 91.19 196 GLU A N 1
ATOM 1510 C CA . GLU A 1 196 ? 23.342 -16.909 -14.700 1.00 91.19 196 GLU A CA 1
ATOM 1511 C C . GLU A 1 196 ? 22.677 -15.626 -15.214 1.00 91.19 196 GLU A C 1
ATOM 1513 O O . GLU A 1 196 ? 21.562 -15.275 -14.813 1.00 91.19 196 GLU A O 1
ATOM 1518 N N . LEU A 1 197 ? 23.374 -14.934 -16.117 1.00 93.62 197 LEU A N 1
ATOM 1519 C CA . LEU A 1 197 ? 22.918 -13.692 -16.726 1.00 93.62 197 LEU A CA 1
ATOM 1520 C C . LEU A 1 197 ? 22.502 -13.929 -18.176 1.00 93.62 197 LEU A C 1
ATOM 1522 O O . LEU A 1 197 ? 23.151 -14.665 -18.915 1.00 93.62 197 LEU A O 1
ATOM 1526 N N . VAL A 1 198 ? 21.455 -13.232 -18.601 1.00 93.44 198 VAL A N 1
ATOM 1527 C CA . VAL A 1 198 ? 21.013 -13.160 -19.990 1.00 93.44 198 VAL A CA 1
ATOM 1528 C C . VAL A 1 198 ? 21.148 -11.730 -20.496 1.00 93.44 198 VAL A C 1
ATOM 1530 O O . VAL A 1 198 ? 20.727 -10.775 -19.840 1.00 93.44 198 VAL A O 1
ATOM 1533 N N . THR A 1 199 ? 21.730 -11.575 -21.682 1.00 93.69 199 THR A N 1
ATOM 1534 C CA . THR A 1 199 ? 21.844 -10.275 -22.344 1.00 93.69 199 THR A CA 1
ATOM 1535 C C . THR A 1 199 ? 20.600 -10.008 -23.183 1.00 93.69 199 THR A C 1
ATOM 1537 O O . THR A 1 199 ? 20.238 -10.800 -24.053 1.00 93.69 199 THR A O 1
ATOM 1540 N N . VAL A 1 200 ? 19.951 -8.871 -22.941 1.00 88.31 200 VAL A N 1
ATOM 1541 C CA . VAL A 1 200 ? 18.815 -8.378 -23.724 1.00 88.31 200 VAL A CA 1
ATOM 1542 C C . VAL A 1 200 ? 19.146 -6.967 -24.197 1.00 88.31 200 VAL A C 1
ATOM 1544 O O . VAL A 1 200 ? 19.221 -6.023 -23.410 1.00 88.31 200 VAL A O 1
ATOM 1547 N N . GLY A 1 201 ? 19.391 -6.824 -25.500 1.00 86.88 201 GLY A N 1
ATOM 1548 C CA . GLY A 1 201 ? 19.875 -5.571 -26.076 1.00 86.88 201 GLY A CA 1
ATOM 1549 C C . GLY A 1 201 ? 21.256 -5.205 -25.527 1.00 86.88 201 GLY A C 1
ATOM 1550 O O . GLY A 1 201 ? 22.225 -5.918 -25.766 1.00 86.88 201 GLY A O 1
ATOM 1551 N N . LYS A 1 202 ? 21.335 -4.087 -24.798 1.00 88.12 202 LYS A N 1
ATOM 1552 C CA . LYS A 1 202 ? 22.577 -3.551 -24.207 1.00 88.12 202 LYS A CA 1
ATOM 1553 C C . LYS A 1 202 ? 22.714 -3.806 -22.700 1.00 88.12 202 LYS A C 1
ATOM 1555 O O . LYS A 1 202 ? 23.596 -3.225 -22.077 1.00 88.12 202 LYS A O 1
ATOM 1560 N N . TYR A 1 203 ? 21.822 -4.611 -22.130 1.00 92.12 203 TYR A N 1
ATOM 1561 C CA . TYR A 1 203 ? 21.705 -4.835 -20.693 1.00 92.12 203 TYR A CA 1
ATOM 1562 C C . TYR A 1 203 ? 21.845 -6.324 -20.364 1.00 92.12 203 TYR A C 1
ATOM 1564 O O . TYR A 1 203 ? 21.359 -7.177 -21.113 1.00 92.12 203 TYR A O 1
ATOM 1572 N N . CYS A 1 204 ? 22.448 -6.629 -19.223 1.00 93.00 204 CYS A N 1
ATOM 1573 C CA . CYS A 1 204 ? 22.541 -7.967 -18.654 1.00 93.00 204 CYS A CA 1
ATOM 1574 C C . CYS A 1 204 ? 21.603 -8.102 -17.449 1.00 93.00 204 CYS A C 1
ATOM 1576 O O . CYS A 1 204 ? 21.612 -7.277 -16.538 1.00 93.00 204 CYS A O 1
ATOM 1578 N N . PHE A 1 205 ? 20.803 -9.166 -17.432 1.00 94.25 205 PHE A N 1
ATOM 1579 C CA . PHE 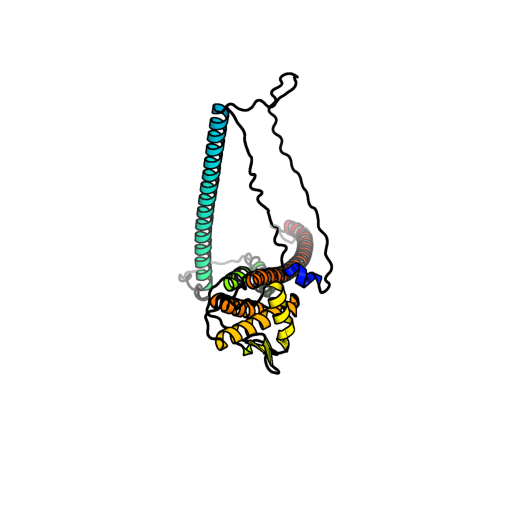A 1 205 ? 19.836 -9.428 -16.368 1.00 94.25 205 PHE A CA 1
ATOM 1580 C C . PHE A 1 205 ? 20.023 -10.823 -15.781 1.00 94.25 205 PHE A C 1
ATOM 1582 O O . PHE A 1 205 ? 20.284 -11.755 -16.541 1.00 94.25 205 PHE A O 1
ATOM 1589 N N . PRO A 1 206 ? 19.804 -11.013 -14.470 1.00 94.69 206 PRO A N 1
ATOM 1590 C CA . PRO A 1 206 ? 19.654 -12.344 -13.894 1.00 94.69 206 PRO A CA 1
ATOM 1591 C C . PRO A 1 206 ? 18.557 -13.137 -14.610 1.00 94.69 206 PRO A C 1
ATOM 1593 O O . PRO A 1 206 ? 17.472 -12.610 -14.878 1.00 94.69 206 PRO A O 1
ATOM 1596 N N . LEU A 1 207 ? 18.817 -14.416 -14.897 1.00 94.12 207 LEU A N 1
ATOM 1597 C CA . LEU A 1 207 ? 17.885 -15.294 -15.617 1.00 94.12 207 LEU A CA 1
ATOM 1598 C C . LEU A 1 207 ? 16.507 -15.364 -14.933 1.00 94.12 207 LEU A C 1
ATOM 1600 O O . LEU A 1 207 ? 15.477 -15.428 -15.604 1.00 94.12 207 LEU A O 1
ATOM 1604 N N . SER A 1 208 ? 16.484 -15.259 -13.601 1.00 92.94 208 SER A N 1
ATOM 1605 C CA . SER A 1 208 ? 15.274 -15.205 -12.769 1.00 92.94 208 SER A CA 1
ATOM 1606 C C . SER A 1 208 ? 14.328 -14.044 -13.117 1.00 92.94 208 SER A C 1
ATOM 1608 O O . SER A 1 208 ? 13.120 -14.149 -12.889 1.00 92.94 208 SER A O 1
ATOM 1610 N N . LEU A 1 209 ? 14.853 -12.953 -13.686 1.00 95.25 209 LEU A N 1
ATOM 1611 C CA . LEU A 1 209 ? 14.095 -11.765 -14.086 1.00 95.25 209 LEU A CA 1
ATOM 1612 C C . LEU A 1 209 ? 13.714 -11.760 -15.568 1.00 95.25 209 LEU A C 1
ATOM 1614 O O . LEU A 1 209 ? 12.890 -10.938 -15.973 1.00 95.25 209 LEU A O 1
ATOM 1618 N N .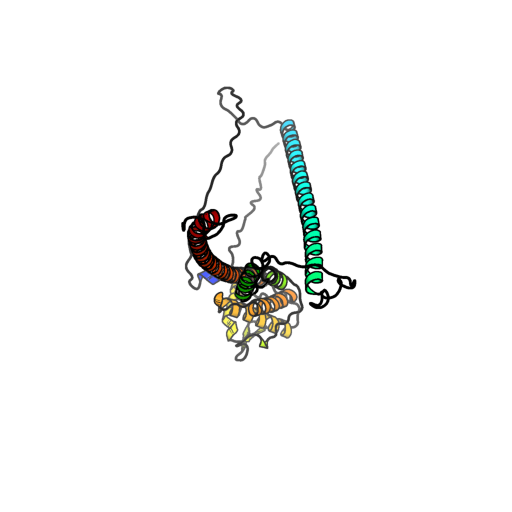 HIS A 1 210 ? 14.265 -12.669 -16.377 1.00 93.56 210 HIS A N 1
ATOM 1619 C CA . HIS A 1 210 ? 14.036 -12.694 -17.821 1.00 93.56 210 HIS A CA 1
ATOM 1620 C C . HIS A 1 210 ? 12.544 -12.722 -18.212 1.00 93.56 210 HIS A C 1
ATOM 1622 O O . HIS A 1 210 ? 12.152 -11.930 -19.075 1.00 93.56 210 HIS A O 1
ATOM 1628 N N . PRO A 1 211 ? 11.672 -13.533 -17.570 1.00 94.06 211 PRO A N 1
ATOM 1629 C CA . PRO A 1 211 ? 10.241 -13.518 -17.879 1.00 94.06 211 PRO A CA 1
ATOM 1630 C C . PRO A 1 211 ? 9.576 -12.164 -17.589 1.00 94.06 211 PRO A C 1
ATOM 1632 O O . PRO A 1 211 ? 8.753 -11.702 -18.378 1.00 94.06 211 PRO A O 1
ATOM 1635 N N . THR A 1 212 ? 9.949 -11.511 -16.484 1.00 95.75 212 THR A N 1
ATOM 1636 C CA . THR A 1 212 ? 9.417 -10.197 -16.092 1.00 95.75 212 THR A CA 1
ATOM 1637 C C . THR A 1 212 ? 9.871 -9.109 -17.057 1.00 95.75 212 THR A C 1
ATOM 1639 O O . THR A 1 212 ? 9.054 -8.316 -17.519 1.00 95.75 212 THR A O 1
ATOM 1642 N N . LEU A 1 213 ? 11.155 -9.105 -17.419 1.00 95.19 213 LEU A N 1
ATOM 1643 C CA . LEU A 1 213 ? 11.702 -8.167 -18.393 1.00 95.19 213 LEU A CA 1
ATOM 1644 C C . LEU A 1 213 ? 11.006 -8.301 -19.749 1.00 95.19 213 LEU A C 1
ATOM 1646 O O . LEU A 1 213 ? 10.579 -7.302 -20.323 1.00 95.19 213 LEU A O 1
ATOM 1650 N N . LYS A 1 214 ? 10.860 -9.535 -20.246 1.00 94.88 214 LYS A N 1
ATOM 1651 C CA . LYS A 1 214 ? 10.187 -9.807 -21.520 1.00 94.88 214 LYS A CA 1
ATOM 1652 C C . LYS A 1 214 ? 8.751 -9.289 -21.510 1.00 94.88 214 LYS A C 1
ATOM 1654 O O . LYS A 1 214 ? 8.319 -8.691 -22.489 1.00 94.88 214 LYS A O 1
ATOM 1659 N N . LEU A 1 215 ? 8.032 -9.476 -20.404 1.00 94.44 215 LEU A N 1
ATOM 1660 C CA . LEU A 1 215 ? 6.677 -8.955 -20.247 1.00 94.44 215 LEU A CA 1
ATOM 1661 C C . LEU A 1 215 ? 6.644 -7.423 -20.318 1.00 94.44 215 LEU A C 1
ATOM 1663 O O . LEU A 1 215 ? 5.845 -6.869 -21.067 1.00 94.44 215 LEU A O 1
ATOM 1667 N N . ILE A 1 216 ? 7.532 -6.745 -19.586 1.00 95.62 216 ILE A N 1
ATOM 1668 C CA . ILE A 1 216 ? 7.616 -5.278 -19.594 1.00 95.62 216 ILE A CA 1
ATOM 1669 C C . ILE A 1 216 ? 7.921 -4.769 -21.005 1.00 95.62 216 ILE A C 1
ATOM 1671 O O . ILE A 1 216 ? 7.219 -3.886 -21.484 1.00 95.62 216 ILE A O 1
ATOM 1675 N N . ILE A 1 217 ? 8.903 -5.361 -21.692 1.00 94.75 217 ILE A N 1
ATOM 1676 C CA . ILE A 1 217 ? 9.264 -4.976 -23.063 1.00 94.75 217 ILE A CA 1
ATOM 1677 C C . ILE A 1 217 ? 8.099 -5.201 -24.030 1.00 94.75 217 ILE A C 1
ATOM 1679 O O . ILE A 1 217 ? 7.839 -4.355 -24.881 1.00 94.75 217 ILE A O 1
ATOM 1683 N N . ASN A 1 218 ? 7.372 -6.309 -23.896 1.00 95.56 218 ASN A N 1
ATOM 1684 C CA . ASN A 1 218 ? 6.238 -6.605 -24.769 1.00 95.56 218 ASN A CA 1
ATOM 1685 C C . ASN A 1 218 ? 5.081 -5.607 -24.601 1.00 95.56 218 ASN A C 1
ATOM 1687 O O . ASN A 1 218 ? 4.415 -5.291 -25.582 1.00 95.56 218 ASN A O 1
ATOM 1691 N N . VAL A 1 219 ? 4.825 -5.136 -23.375 1.00 95.50 219 VAL A N 1
ATOM 1692 C CA . VAL A 1 219 ? 3.684 -4.255 -23.070 1.00 95.50 219 VAL A CA 1
ATOM 1693 C C . VAL A 1 219 ? 4.043 -2.776 -23.219 1.00 95.50 219 VAL A C 1
ATOM 1695 O O . VAL A 1 219 ? 3.264 -2.003 -23.771 1.00 95.50 219 VAL A O 1
ATOM 1698 N N . TYR A 1 220 ? 5.219 -2.378 -22.737 1.00 94.50 220 TYR A N 1
ATOM 1699 C CA . TYR A 1 220 ? 5.628 -0.977 -22.600 1.00 94.50 220 TYR A CA 1
ATOM 1700 C C . TYR A 1 220 ? 6.843 -0.606 -23.461 1.00 94.50 220 TYR A C 1
ATOM 1702 O O . TYR A 1 220 ? 7.198 0.569 -23.543 1.00 94.50 220 TYR A O 1
ATOM 1710 N N . GLY A 1 221 ? 7.483 -1.577 -24.117 1.00 94.12 221 GLY A N 1
ATOM 1711 C CA . GLY A 1 221 ? 8.761 -1.377 -24.797 1.00 94.12 221 GLY A CA 1
ATOM 1712 C C . GLY A 1 221 ? 9.945 -1.296 -23.829 1.00 94.12 221 GLY A C 1
ATOM 1713 O O . GLY A 1 221 ? 9.846 -1.625 -22.645 1.00 94.12 221 GLY A O 1
ATOM 1714 N N . ASP A 1 222 ? 11.099 -0.866 -24.341 1.00 94.62 222 ASP A N 1
ATOM 1715 C CA . ASP A 1 222 ? 12.269 -0.590 -23.503 1.00 94.62 222 ASP A CA 1
ATOM 1716 C C . ASP A 1 222 ? 12.037 0.686 -22.680 1.00 94.62 222 ASP A C 1
ATOM 1718 O O . ASP A 1 222 ? 12.239 1.808 -23.152 1.00 94.62 222 ASP A O 1
ATOM 1722 N N . VAL A 1 223 ? 11.619 0.502 -21.427 1.00 95.75 223 VAL A N 1
ATOM 1723 C CA . VAL A 1 223 ? 11.312 1.599 -20.497 1.00 95.75 223 VAL A CA 1
ATOM 1724 C C . VAL A 1 223 ? 12.538 2.440 -20.132 1.00 95.75 223 VAL A C 1
ATOM 1726 O O . VAL A 1 223 ? 12.371 3.546 -19.621 1.00 95.75 223 VAL A O 1
ATOM 1729 N N . ALA A 1 224 ? 13.755 1.949 -20.395 1.00 95.25 224 ALA A N 1
ATOM 1730 C CA . ALA A 1 224 ? 15.010 2.639 -20.112 1.00 95.25 224 ALA A CA 1
ATOM 1731 C C . ALA A 1 224 ? 15.597 3.362 -21.342 1.00 95.25 224 ALA A C 1
ATOM 1733 O O . ALA A 1 224 ? 16.648 4.003 -21.231 1.00 95.25 224 ALA A O 1
ATOM 1734 N N . ALA A 1 225 ? 14.933 3.305 -22.505 1.00 92.88 225 ALA A N 1
ATOM 1735 C CA . ALA A 1 225 ? 15.444 3.848 -23.767 1.00 92.88 225 ALA A CA 1
ATOM 1736 C C . ALA A 1 225 ? 15.750 5.358 -23.720 1.00 92.88 225 ALA A C 1
ATOM 1738 O O . ALA A 1 225 ? 16.664 5.831 -24.396 1.00 92.88 225 ALA A O 1
ATOM 1739 N N . THR A 1 226 ? 15.011 6.113 -22.905 1.00 91.19 226 THR A N 1
ATOM 1740 C CA . THR A 1 226 ? 15.156 7.566 -22.713 1.00 91.19 226 THR A CA 1
ATOM 1741 C C . THR A 1 226 ? 16.248 7.955 -21.717 1.00 91.19 226 THR A C 1
ATOM 1743 O O . THR A 1 226 ? 16.567 9.142 -21.590 1.00 91.19 226 THR A O 1
ATOM 1746 N N . SER A 1 227 ? 16.835 6.989 -21.002 1.00 90.81 227 SER A N 1
ATOM 1747 C CA . SER A 1 227 ? 17.847 7.272 -19.989 1.00 90.81 227 SER A CA 1
ATOM 1748 C C . SER A 1 227 ? 19.165 7.732 -20.612 1.00 90.81 227 SER A C 1
ATOM 1750 O O . SER A 1 227 ? 19.664 7.152 -21.576 1.00 90.81 227 SER A O 1
ATOM 1752 N N . LYS A 1 228 ? 19.757 8.779 -20.026 1.00 90.81 228 LYS A N 1
ATOM 1753 C CA . LYS A 1 228 ? 21.049 9.356 -20.445 1.00 90.81 228 LYS A CA 1
ATOM 1754 C C . LYS A 1 228 ? 22.222 8.911 -19.568 1.00 90.81 228 LYS A C 1
ATOM 1756 O O . LYS A 1 228 ? 23.331 9.415 -19.732 1.00 90.81 228 LYS A O 1
ATOM 1761 N N . MET A 1 229 ? 21.972 8.027 -18.607 1.00 88.50 229 MET A N 1
ATOM 1762 C CA . MET A 1 229 ? 22.989 7.573 -17.664 1.00 88.50 229 MET A CA 1
ATOM 1763 C C . MET A 1 229 ? 23.950 6.574 -18.299 1.00 88.50 229 MET A C 1
ATOM 1765 O O . MET A 1 229 ? 23.715 6.051 -19.390 1.00 88.50 229 MET A O 1
ATOM 1769 N N . SER A 1 230 ? 25.052 6.293 -17.599 1.00 89.62 230 SER A N 1
ATOM 1770 C CA . SER A 1 230 ? 25.969 5.249 -18.041 1.00 89.62 230 SER A CA 1
ATOM 1771 C C . SER A 1 230 ? 25.241 3.897 -18.128 1.00 89.62 230 SER A C 1
ATOM 1773 O O . SER A 1 230 ? 24.318 3.635 -17.342 1.00 89.62 230 SER A O 1
ATOM 1775 N N . PRO A 1 231 ? 25.646 3.009 -19.056 1.00 87.12 231 PRO A N 1
ATOM 1776 C CA . PRO A 1 231 ? 25.030 1.692 -19.194 1.00 87.12 231 PRO A CA 1
ATOM 1777 C C . PRO A 1 231 ? 25.036 0.885 -17.892 1.00 87.12 231 PRO A C 1
ATOM 1779 O O . PRO A 1 231 ? 24.025 0.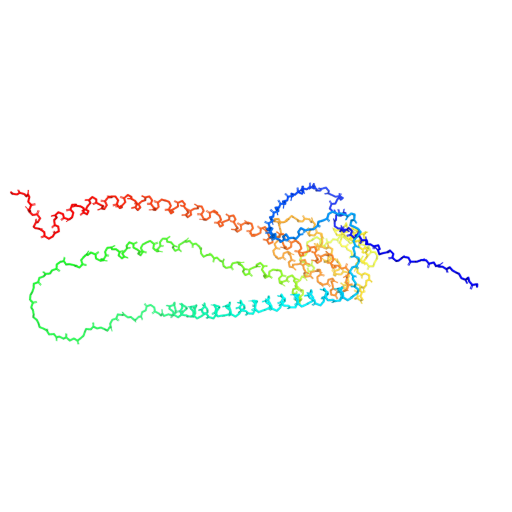282 -17.560 1.00 87.12 231 PRO A O 1
ATOM 1782 N N . SER A 1 232 ? 26.121 0.952 -17.112 1.00 88.31 232 SER A N 1
ATOM 1783 C CA . SER A 1 232 ? 26.255 0.221 -15.845 1.00 88.31 232 SER A CA 1
ATOM 1784 C C . SER A 1 232 ? 25.269 0.681 -14.768 1.00 88.31 232 SER A C 1
ATOM 1786 O O . SER A 1 232 ? 24.688 -0.144 -14.065 1.00 88.31 232 SER A O 1
ATOM 1788 N N . ILE A 1 233 ? 25.043 1.992 -14.639 1.00 90.50 233 ILE A N 1
ATOM 1789 C CA . ILE A 1 233 ? 24.063 2.533 -13.687 1.00 90.50 233 ILE A CA 1
ATOM 1790 C C . ILE A 1 233 ? 22.650 2.187 -14.156 1.00 90.50 233 ILE A C 1
ATOM 1792 O O . ILE A 1 233 ? 21.840 1.701 -13.369 1.00 90.50 233 ILE A O 1
ATOM 1796 N N . THR A 1 234 ? 22.377 2.389 -15.447 1.00 93.69 234 THR A N 1
ATOM 1797 C CA . THR A 1 234 ? 21.075 2.096 -16.063 1.00 93.69 234 THR A CA 1
ATOM 1798 C C . THR A 1 234 ? 20.697 0.628 -15.872 1.00 93.69 234 THR A C 1
ATOM 1800 O O . THR A 1 234 ? 19.591 0.340 -15.430 1.00 93.69 234 THR A O 1
ATOM 1803 N N . GLU A 1 235 ? 21.627 -0.292 -16.138 1.00 94.50 235 GLU A N 1
ATOM 1804 C CA . GLU A 1 235 ? 21.446 -1.731 -15.932 1.00 94.50 235 GLU A CA 1
ATOM 1805 C C . GLU A 1 235 ? 21.101 -2.052 -14.477 1.00 94.50 235 GLU A C 1
ATOM 1807 O O . GLU A 1 235 ? 20.097 -2.712 -14.215 1.00 94.50 235 GLU A O 1
ATOM 1812 N N . ARG A 1 236 ? 21.867 -1.521 -13.514 1.00 93.88 236 ARG A N 1
ATOM 1813 C CA . ARG A 1 236 ? 21.625 -1.770 -12.086 1.00 93.88 236 ARG A CA 1
ATOM 1814 C C . ARG A 1 236 ? 20.229 -1.329 -11.647 1.00 93.88 236 ARG A C 1
ATOM 1816 O O . ARG A 1 236 ? 19.546 -2.077 -10.948 1.00 93.88 236 ARG A O 1
ATOM 1823 N N . ILE A 1 237 ? 19.803 -0.133 -12.053 1.00 95.50 237 ILE A N 1
ATOM 1824 C CA . ILE A 1 237 ? 18.462 0.379 -11.742 1.00 95.50 237 ILE A CA 1
ATOM 1825 C C . ILE A 1 237 ? 17.385 -0.469 -12.426 1.00 95.50 237 ILE A C 1
ATOM 1827 O O . ILE A 1 237 ? 16.386 -0.814 -11.797 1.00 95.50 237 ILE A O 1
ATOM 1831 N N . TYR A 1 238 ? 17.600 -0.877 -13.679 1.00 96.19 238 TYR A N 1
ATOM 1832 C CA . TYR A 1 238 ? 16.638 -1.697 -14.412 1.00 96.19 238 TYR A CA 1
ATOM 1833 C C . TYR A 1 238 ? 16.476 -3.093 -13.791 1.00 96.19 238 TYR A C 1
ATOM 1835 O O . TYR A 1 238 ? 15.356 -3.593 -13.669 1.00 96.19 238 TYR A O 1
ATOM 1843 N N . VAL A 1 239 ? 17.564 -3.704 -13.318 1.00 96.19 239 VAL A N 1
ATOM 1844 C CA . VAL A 1 239 ? 17.510 -4.976 -12.585 1.00 96.19 239 VAL A CA 1
ATOM 1845 C C . VAL A 1 239 ? 16.692 -4.829 -11.299 1.00 96.19 239 VAL A C 1
ATOM 1847 O O . VAL A 1 239 ? 15.778 -5.623 -11.080 1.00 96.19 239 VAL A O 1
ATOM 1850 N N . MET A 1 240 ? 16.941 -3.797 -10.483 1.00 96.75 240 MET A N 1
ATOM 1851 C CA . MET A 1 240 ? 16.177 -3.565 -9.243 1.00 96.75 240 MET A CA 1
ATOM 1852 C C . MET A 1 240 ? 14.696 -3.261 -9.511 1.00 96.75 240 MET A C 1
ATOM 1854 O O . MET A 1 240 ? 13.815 -3.741 -8.791 1.00 96.75 240 MET A O 1
ATOM 1858 N N . PHE A 1 241 ? 14.401 -2.519 -10.580 1.00 97.56 241 PHE A N 1
ATOM 1859 C CA . PHE A 1 241 ? 13.032 -2.290 -11.031 1.00 97.56 241 PHE A CA 1
ATOM 1860 C C . PHE A 1 241 ? 12.340 -3.607 -11.416 1.00 97.56 241 PHE A C 1
ATOM 1862 O O . PHE A 1 241 ? 11.273 -3.918 -10.890 1.00 97.56 241 PHE A O 1
ATOM 1869 N N . CYS A 1 242 ? 12.969 -4.434 -12.259 1.00 96.81 242 CYS A N 1
ATOM 1870 C CA . CYS A 1 242 ? 12.416 -5.734 -12.654 1.00 96.81 242 CYS A CA 1
ATOM 1871 C C . CYS A 1 242 ? 12.238 -6.679 -11.457 1.00 96.81 242 CYS A C 1
ATOM 1873 O O . CYS A 1 242 ? 11.239 -7.396 -11.389 1.00 96.81 242 CYS A O 1
ATOM 1875 N N . ALA A 1 243 ? 13.172 -6.662 -10.503 1.00 97.06 243 ALA A N 1
ATOM 1876 C CA . ALA A 1 243 ? 13.074 -7.432 -9.268 1.00 97.06 243 ALA A CA 1
ATOM 1877 C C . ALA A 1 243 ? 11.869 -6.995 -8.421 1.00 97.06 243 ALA A C 1
ATOM 1879 O O . ALA A 1 243 ? 11.125 -7.842 -7.932 1.00 97.06 243 ALA A O 1
ATOM 1880 N N . SER A 1 244 ? 11.614 -5.686 -8.331 1.00 97.56 244 SER A N 1
ATOM 1881 C CA . SER A 1 244 ? 10.442 -5.141 -7.634 1.00 97.56 244 SER A CA 1
ATOM 1882 C C . SER A 1 244 ? 9.134 -5.581 -8.287 1.00 97.56 244 SER A C 1
ATOM 1884 O O . SER A 1 244 ? 8.249 -6.080 -7.599 1.00 97.56 244 SER A O 1
ATOM 1886 N N . ILE A 1 245 ? 9.025 -5.483 -9.617 1.00 97.12 245 ILE A N 1
ATOM 1887 C CA . ILE A 1 245 ? 7.832 -5.941 -10.350 1.00 97.12 245 ILE A CA 1
ATOM 1888 C C . ILE A 1 245 ? 7.619 -7.451 -10.185 1.00 97.12 245 ILE A C 1
ATOM 1890 O O . ILE A 1 245 ? 6.487 -7.903 -10.015 1.00 97.12 245 ILE A O 1
ATOM 1894 N N . LYS A 1 246 ? 8.699 -8.242 -10.208 1.00 95.75 246 LYS A N 1
ATOM 1895 C CA . LYS A 1 246 ? 8.626 -9.686 -9.969 1.00 95.75 246 LYS A CA 1
ATOM 1896 C C . LYS A 1 246 ? 8.104 -9.998 -8.565 1.00 95.75 246 LYS A C 1
ATOM 1898 O O . LYS A 1 246 ? 7.175 -10.785 -8.439 1.00 95.75 246 LYS A O 1
ATOM 1903 N N . GLU A 1 247 ? 8.660 -9.376 -7.525 1.00 96.00 247 GLU A N 1
ATOM 1904 C CA . GLU A 1 247 ? 8.188 -9.588 -6.153 1.00 96.00 247 GLU A CA 1
ATOM 1905 C C . GLU A 1 247 ? 6.726 -9.157 -5.973 1.00 96.00 247 GLU A C 1
ATOM 1907 O O . GLU A 1 247 ? 5.960 -9.897 -5.365 1.00 96.00 247 GLU A O 1
ATOM 1912 N N . MET A 1 248 ? 6.309 -8.016 -6.539 1.00 95.56 248 MET A N 1
ATOM 1913 C CA . MET A 1 248 ? 4.900 -7.589 -6.510 1.00 95.56 248 MET A CA 1
ATOM 1914 C C . MET A 1 248 ? 3.961 -8.625 -7.136 1.00 95.56 248 MET A C 1
ATOM 1916 O O . MET A 1 248 ? 2.853 -8.816 -6.647 1.00 95.56 248 MET A O 1
ATOM 1920 N N . ARG A 1 249 ? 4.396 -9.287 -8.215 1.00 92.94 249 ARG A N 1
ATOM 1921 C CA . ARG A 1 249 ? 3.625 -10.329 -8.905 1.00 92.94 249 ARG A CA 1
ATOM 1922 C C . ARG A 1 249 ? 3.557 -11.633 -8.110 1.00 92.94 249 ARG A C 1
ATOM 1924 O O . ARG A 1 249 ? 2.523 -12.295 -8.121 1.00 92.94 249 ARG A O 1
ATOM 1931 N N . ASP A 1 250 ? 4.664 -12.026 -7.490 1.00 93.44 250 ASP A N 1
ATOM 1932 C CA . ASP A 1 250 ? 4.807 -13.344 -6.863 1.00 93.44 250 ASP A CA 1
ATOM 1933 C C . ASP A 1 250 ? 4.195 -13.400 -5.448 1.00 93.44 250 ASP A C 1
ATOM 1935 O O . ASP A 1 250 ? 4.006 -14.486 -4.897 1.00 93.44 250 ASP A O 1
ATOM 1939 N N . LEU A 1 251 ? 3.886 -12.249 -4.844 1.00 94.25 251 LEU A N 1
ATOM 1940 C CA . LEU A 1 251 ? 3.370 -12.154 -3.479 1.00 94.25 251 LEU A CA 1
ATOM 1941 C C . LEU A 1 251 ? 1.864 -11.931 -3.430 1.00 94.25 251 LEU A C 1
ATOM 1943 O O . LEU A 1 251 ? 1.290 -11.176 -4.211 1.00 94.25 251 LEU A O 1
ATOM 1947 N N . ARG A 1 252 ? 1.232 -12.533 -2.421 1.00 94.44 252 ARG A N 1
ATOM 1948 C CA . ARG A 1 252 ? -0.160 -12.234 -2.072 1.00 94.44 252 ARG A CA 1
ATOM 1949 C C . ARG A 1 252 ? -0.236 -11.086 -1.076 1.00 94.44 252 ARG A C 1
ATOM 1951 O O . ARG A 1 252 ? 0.706 -10.869 -0.315 1.00 94.44 252 ARG A O 1
ATOM 1958 N N . LEU A 1 253 ? -1.394 -10.427 -1.010 1.00 92.94 253 LEU A N 1
ATOM 1959 C CA . LEU A 1 253 ? -1.629 -9.280 -0.129 1.00 92.94 253 LEU A CA 1
ATOM 1960 C C . LEU A 1 253 ? -1.295 -9.568 1.345 1.00 92.94 253 LEU A C 1
ATOM 1962 O O . LEU A 1 253 ? -0.730 -8.713 2.015 1.00 92.94 253 LEU A O 1
ATOM 1966 N N . GLU A 1 254 ? -1.556 -10.783 1.836 1.00 91.75 254 GLU A N 1
ATOM 1967 C CA . GLU A 1 254 ? -1.294 -11.150 3.239 1.00 91.75 254 GLU A CA 1
ATOM 1968 C C . GLU A 1 254 ? 0.201 -11.301 3.562 1.00 91.75 254 GLU A C 1
ATOM 1970 O O . GLU A 1 254 ? 0.585 -11.349 4.726 1.00 91.75 254 GLU A O 1
ATOM 1975 N N . GLN A 1 255 ? 1.052 -11.410 2.539 1.00 91.94 255 GLN A N 1
ATOM 1976 C CA . GLN A 1 255 ? 2.509 -11.494 2.676 1.00 91.94 255 GLN A CA 1
ATOM 1977 C C . GLN A 1 255 ? 3.185 -10.126 2.505 1.00 91.94 255 GLN A C 1
ATOM 1979 O O . GLN A 1 255 ? 4.412 -10.020 2.613 1.00 91.94 255 GLN A O 1
ATOM 1984 N N . ILE A 1 256 ? 2.408 -9.088 2.183 1.00 93.50 256 ILE A N 1
ATOM 1985 C CA . ILE A 1 256 ? 2.906 -7.729 2.001 1.00 93.50 256 ILE A CA 1
ATOM 1986 C C . ILE A 1 256 ? 3.135 -7.097 3.371 1.00 93.50 256 ILE A C 1
ATOM 1988 O O . ILE A 1 256 ? 2.349 -7.262 4.297 1.00 93.50 256 ILE A O 1
ATOM 1992 N N . THR A 1 257 ? 4.237 -6.362 3.487 1.00 92.62 257 THR A N 1
ATOM 1993 C CA . THR A 1 257 ? 4.580 -5.573 4.670 1.00 92.62 257 THR A CA 1
ATOM 1994 C C . THR A 1 257 ? 4.953 -4.160 4.243 1.00 92.62 257 THR A C 1
ATOM 1996 O O . THR A 1 257 ? 5.388 -3.950 3.106 1.00 92.62 257 THR A O 1
ATOM 1999 N N . GLU A 1 258 ? 4.854 -3.196 5.162 1.00 92.56 258 GLU A N 1
ATOM 2000 C CA . GLU A 1 258 ? 5.289 -1.811 4.919 1.00 92.56 258 GLU A CA 1
ATOM 2001 C C . GLU A 1 258 ? 6.725 -1.751 4.371 1.00 92.56 258 GLU A C 1
ATOM 2003 O O . GLU A 1 258 ? 6.990 -1.079 3.377 1.00 92.56 258 GLU A O 1
ATOM 2008 N N . CYS A 1 259 ? 7.646 -2.531 4.947 1.00 92.25 259 CYS A N 1
ATOM 2009 C CA . CYS A 1 259 ? 9.040 -2.580 4.502 1.00 92.25 259 CYS A CA 1
ATOM 2010 C C . CYS A 1 259 ? 9.178 -2.997 3.026 1.00 92.25 259 CYS A C 1
ATOM 2012 O O . CYS A 1 259 ? 9.989 -2.423 2.301 1.00 92.25 259 CYS A O 1
ATOM 2014 N N . ARG A 1 260 ? 8.361 -3.947 2.548 1.00 94.12 260 ARG A N 1
ATOM 2015 C CA . ARG A 1 260 ? 8.367 -4.362 1.135 1.00 94.12 260 ARG A CA 1
ATOM 2016 C C . ARG A 1 260 ? 7.824 -3.269 0.221 1.00 94.12 260 ARG A C 1
ATOM 2018 O O . ARG A 1 260 ? 8.441 -2.985 -0.800 1.00 94.12 260 ARG A O 1
ATOM 2025 N N . ILE A 1 261 ? 6.728 -2.620 0.617 1.00 95.94 261 ILE A N 1
ATOM 2026 C CA . ILE A 1 261 ? 6.138 -1.500 -0.131 1.00 95.94 261 ILE A CA 1
ATOM 2027 C C . ILE A 1 261 ? 7.163 -0.370 -0.289 1.00 95.94 261 ILE A C 1
ATOM 2029 O O . ILE A 1 261 ? 7.369 0.117 -1.400 1.00 95.94 261 ILE A O 1
ATOM 2033 N N . LEU A 1 262 ? 7.849 0.007 0.794 1.00 94.94 262 LEU A N 1
ATOM 2034 C CA . LEU A 1 262 ? 8.877 1.052 0.769 1.00 94.94 262 LEU A CA 1
ATOM 2035 C C . LEU A 1 262 ? 10.103 0.645 -0.060 1.00 94.94 262 LEU A C 1
ATOM 2037 O O . LEU A 1 262 ? 10.617 1.456 -0.826 1.00 94.94 262 LEU A O 1
ATOM 2041 N N . LYS A 1 263 ? 10.525 -0.623 0.016 1.00 95.75 263 LYS A N 1
ATOM 2042 C CA . LYS A 1 263 ? 11.599 -1.165 -0.831 1.00 95.75 263 LYS A CA 1
ATOM 2043 C C . LYS A 1 263 ? 11.276 -1.011 -2.319 1.00 95.75 263 LYS A C 1
ATOM 2045 O O . LYS A 1 263 ? 12.107 -0.549 -3.098 1.00 95.75 263 LYS A O 1
ATOM 2050 N N . TRP A 1 264 ? 10.063 -1.388 -2.721 1.00 97.69 264 TRP A N 1
ATOM 2051 C CA . TRP A 1 264 ? 9.643 -1.274 -4.114 1.00 97.69 264 TRP A CA 1
ATOM 2052 C C . TRP A 1 264 ? 9.449 0.175 -4.555 1.00 97.69 264 TRP A C 1
ATOM 2054 O O . TRP A 1 264 ? 9.802 0.520 -5.682 1.00 97.69 264 TRP A O 1
ATOM 2064 N N . LYS A 1 265 ? 8.920 1.026 -3.666 1.00 96.88 265 LYS A N 1
ATOM 2065 C CA . LYS A 1 265 ? 8.815 2.474 -3.880 1.00 96.88 265 LYS A CA 1
ATOM 2066 C C . LYS A 1 265 ? 10.175 3.052 -4.247 1.00 96.88 265 LYS A C 1
ATOM 2068 O O . LYS A 1 265 ? 10.278 3.731 -5.264 1.00 96.88 265 LYS A O 1
ATOM 2073 N N . ASP A 1 266 ? 11.201 2.768 -3.453 1.00 96.62 266 ASP A N 1
ATOM 2074 C CA . ASP A 1 266 ? 12.544 3.302 -3.668 1.00 96.62 266 ASP A CA 1
ATOM 2075 C C . ASP A 1 266 ? 13.121 2.857 -5.021 1.00 96.62 266 ASP A C 1
ATOM 2077 O O . ASP A 1 266 ? 13.578 3.695 -5.797 1.00 96.62 266 ASP A O 1
ATOM 2081 N N . ALA A 1 267 ? 12.986 1.575 -5.377 1.00 97.38 267 ALA A N 1
ATOM 2082 C CA . ALA A 1 267 ? 13.446 1.064 -6.671 1.00 97.38 267 ALA A CA 1
ATOM 2083 C C . ALA A 1 267 ? 12.711 1.698 -7.869 1.00 97.38 267 ALA A C 1
ATOM 2085 O O . ALA A 1 267 ? 13.331 2.018 -8.886 1.00 97.38 267 ALA A O 1
ATOM 2086 N N . ILE A 1 268 ? 11.393 1.910 -7.757 1.00 97.62 268 ILE A N 1
ATOM 2087 C CA . ILE A 1 268 ? 10.601 2.587 -8.794 1.00 97.62 268 ILE A CA 1
ATOM 2088 C C . ILE A 1 268 ? 10.981 4.070 -8.884 1.00 97.62 268 ILE A C 1
ATOM 2090 O O . ILE A 1 268 ? 11.128 4.592 -9.989 1.00 97.62 268 ILE A O 1
ATOM 2094 N N . LYS A 1 269 ? 11.188 4.756 -7.753 1.00 96.62 269 LYS A N 1
ATOM 2095 C CA . LYS A 1 269 ? 11.630 6.160 -7.753 1.00 96.62 269 LYS A CA 1
ATOM 2096 C C . LYS A 1 269 ? 13.013 6.330 -8.346 1.00 96.62 269 LYS A C 1
ATOM 2098 O O . LYS A 1 269 ? 13.222 7.285 -9.086 1.00 96.62 269 LYS A O 1
ATOM 2103 N N . ASP A 1 270 ? 13.933 5.411 -8.085 1.00 95.50 270 ASP A N 1
ATOM 2104 C CA . ASP A 1 270 ? 15.245 5.446 -8.723 1.00 95.50 270 ASP A CA 1
ATOM 2105 C C . ASP A 1 270 ? 15.125 5.320 -10.242 1.00 95.50 270 ASP A C 1
ATOM 2107 O O . ASP A 1 270 ? 15.728 6.108 -10.967 1.00 95.50 270 ASP A O 1
ATOM 2111 N N . ALA A 1 271 ? 14.270 4.425 -10.743 1.00 96.19 271 ALA A N 1
ATOM 2112 C CA . ALA A 1 271 ? 13.979 4.336 -12.172 1.00 96.19 271 ALA A CA 1
ATOM 2113 C C . ALA A 1 271 ? 13.380 5.643 -12.735 1.00 96.19 271 ALA A C 1
ATOM 2115 O O . ALA A 1 271 ? 13.853 6.139 -13.762 1.00 96.19 271 ALA A O 1
ATOM 2116 N N . LEU A 1 272 ? 12.418 6.261 -12.040 1.00 95.50 272 LEU A N 1
ATOM 2117 C CA . LEU A 1 272 ? 11.848 7.559 -12.435 1.00 95.50 272 LEU A CA 1
ATOM 2118 C C . LEU A 1 272 ? 12.904 8.674 -12.471 1.00 95.50 272 LEU A C 1
ATOM 2120 O O . LEU A 1 272 ? 12.978 9.419 -13.448 1.00 95.50 272 LEU A O 1
ATOM 2124 N N . ARG A 1 273 ? 13.780 8.760 -11.460 1.00 93.56 273 ARG A N 1
ATOM 2125 C CA . ARG A 1 273 ? 14.889 9.736 -11.414 1.00 93.56 273 ARG A CA 1
ATOM 2126 C C . ARG A 1 273 ? 15.849 9.569 -12.591 1.00 93.56 273 ARG A C 1
ATOM 2128 O O . ARG A 1 273 ? 16.427 10.548 -13.060 1.00 93.56 273 ARG A O 1
ATOM 2135 N N . MET A 1 274 ? 16.005 8.344 -13.095 1.00 92.94 274 MET A N 1
ATOM 2136 C CA . MET A 1 274 ? 16.809 8.041 -14.284 1.00 92.94 274 MET A CA 1
ATOM 2137 C C . MET A 1 274 ? 16.051 8.247 -15.611 1.00 92.94 274 MET A C 1
ATOM 2139 O O . MET A 1 274 ? 16.584 7.901 -16.671 1.00 92.94 274 MET A O 1
ATOM 2143 N N . ASN A 1 275 ? 14.855 8.850 -15.570 1.00 94.81 275 ASN A N 1
ATOM 2144 C CA . ASN A 1 275 ? 13.936 9.076 -16.691 1.00 94.81 275 ASN A CA 1
ATOM 2145 C C . ASN A 1 275 ? 13.434 7.790 -17.358 1.00 94.81 275 ASN A C 1
ATOM 2147 O O . ASN A 1 275 ? 13.249 7.767 -18.578 1.00 94.81 275 ASN A O 1
ATOM 2151 N N . PHE A 1 276 ? 13.236 6.717 -16.591 1.00 96.88 276 PHE A N 1
ATOM 2152 C CA . PHE A 1 276 ? 12.556 5.536 -17.113 1.00 96.88 276 PHE A CA 1
ATOM 2153 C C . PHE A 1 276 ? 11.054 5.814 -17.208 1.00 96.88 276 PHE A C 1
ATOM 2155 O O . PHE A 1 276 ? 10.479 6.479 -16.347 1.00 96.88 276 PHE A O 1
ATOM 2162 N N . MET A 1 277 ? 10.402 5.260 -18.225 1.00 96.62 277 MET A N 1
ATOM 2163 C CA . MET A 1 277 ? 8.954 5.384 -18.427 1.00 96.62 277 MET A CA 1
ATOM 2164 C C . MET A 1 277 ? 8.198 4.360 -17.569 1.00 96.62 277 MET A C 1
ATOM 2166 O O . MET A 1 277 ? 7.683 3.366 -18.076 1.00 96.62 277 MET A O 1
ATOM 2170 N N . VAL A 1 278 ? 8.187 4.570 -16.247 1.00 96.75 278 VAL A N 1
ATOM 2171 C CA . VAL A 1 278 ? 7.668 3.603 -15.254 1.00 96.75 278 VAL A CA 1
ATOM 2172 C C . VAL A 1 278 ? 6.577 4.166 -14.339 1.00 96.75 278 VAL A C 1
ATOM 2174 O O . VAL A 1 278 ? 6.287 3.586 -13.293 1.00 96.75 278 VAL A O 1
ATOM 2177 N N . ASP A 1 279 ? 5.917 5.257 -14.734 1.00 95.88 279 ASP A N 1
ATOM 2178 C CA . ASP A 1 279 ? 4.808 5.852 -13.967 1.00 95.88 279 ASP A CA 1
ATOM 2179 C C . ASP A 1 279 ? 3.695 4.833 -13.673 1.00 95.88 279 ASP A C 1
ATOM 2181 O O . ASP A 1 279 ? 3.130 4.805 -12.579 1.00 95.88 279 ASP A O 1
ATOM 2185 N N . PHE A 1 280 ? 3.445 3.913 -14.612 1.00 95.69 280 PHE A N 1
ATOM 2186 C CA . PHE A 1 280 ? 2.473 2.828 -14.453 1.00 95.69 280 PHE A CA 1
ATOM 2187 C C . PHE A 1 280 ? 2.753 1.946 -13.225 1.00 95.69 280 PHE A C 1
ATOM 2189 O O . PHE A 1 280 ? 1.819 1.446 -12.596 1.00 95.69 280 PHE A O 1
ATOM 2196 N N . ALA A 1 281 ? 4.029 1.740 -12.887 1.00 97.06 281 ALA A N 1
ATOM 2197 C CA . ALA A 1 281 ? 4.436 0.928 -11.750 1.00 97.06 281 ALA A CA 1
ATOM 2198 C C . ALA A 1 281 ? 4.224 1.679 -10.435 1.00 97.06 281 ALA A C 1
ATOM 2200 O O . ALA A 1 281 ? 3.789 1.078 -9.456 1.00 97.06 281 ALA A O 1
ATOM 2201 N N . MET A 1 282 ? 4.470 2.993 -10.420 1.00 95.94 282 MET A N 1
ATOM 2202 C CA . MET A 1 282 ? 4.196 3.831 -9.253 1.00 95.94 282 MET A CA 1
ATOM 2203 C C . MET A 1 282 ? 2.695 3.882 -8.950 1.00 95.94 282 MET A C 1
ATOM 2205 O O . MET A 1 282 ? 2.279 3.687 -7.809 1.00 95.94 282 MET A O 1
ATOM 2209 N N . GLU A 1 283 ? 1.864 4.069 -9.976 1.00 95.44 283 GLU A N 1
ATOM 2210 C CA . GLU A 1 283 ? 0.408 4.060 -9.814 1.00 95.44 283 GLU A CA 1
ATOM 2211 C C . GLU A 1 283 ? -0.112 2.696 -9.341 1.00 95.44 283 GLU A C 1
ATOM 2213 O O . GLU A 1 283 ? -1.013 2.619 -8.504 1.00 95.44 283 GLU A O 1
ATOM 2218 N N . HIS A 1 284 ? 0.489 1.599 -9.808 1.00 95.62 284 HIS A N 1
ATOM 2219 C CA . HIS A 1 284 ? 0.162 0.268 -9.305 1.00 95.62 284 HIS A CA 1
ATOM 2220 C C . HIS A 1 284 ? 0.608 0.064 -7.847 1.00 95.62 284 HIS A C 1
ATOM 2222 O O . HIS A 1 284 ? -0.155 -0.464 -7.038 1.00 95.62 284 HIS A O 1
ATOM 2228 N N . LEU A 1 285 ? 1.797 0.542 -7.473 1.00 96.88 285 LEU A N 1
ATOM 2229 C CA . LEU A 1 285 ? 2.291 0.474 -6.099 1.00 96.88 285 LEU A CA 1
ATOM 2230 C C . LEU A 1 285 ? 1.372 1.213 -5.119 1.00 96.88 285 LEU A C 1
ATOM 2232 O O . LEU A 1 285 ? 1.092 0.695 -4.039 1.00 96.88 285 LEU A O 1
ATOM 2236 N N . LYS A 1 286 ? 0.846 2.383 -5.506 1.00 95.25 286 LYS A N 1
ATOM 2237 C CA . LYS A 1 286 ? -0.157 3.107 -4.708 1.00 95.25 286 LYS A CA 1
ATOM 2238 C C . LYS A 1 286 ? -1.406 2.256 -4.468 1.00 95.25 286 LYS A C 1
ATOM 2240 O O . LYS A 1 286 ? -1.895 2.198 -3.344 1.00 95.25 286 LYS A O 1
ATOM 2245 N N . LYS A 1 287 ? -1.890 1.530 -5.485 1.00 95.25 287 LYS A N 1
ATOM 2246 C CA . LYS A 1 287 ? -3.028 0.601 -5.334 1.00 95.25 287 LYS A CA 1
ATOM 2247 C C . LYS A 1 287 ? -2.710 -0.540 -4.363 1.00 95.25 287 LYS A C 1
ATOM 2249 O O . LYS A 1 287 ? -3.546 -0.852 -3.518 1.00 95.25 287 LYS A O 1
ATOM 2254 N N . ILE A 1 288 ? -1.512 -1.124 -4.447 1.00 95.75 288 ILE A N 1
ATOM 2255 C CA . ILE A 1 288 ? -1.050 -2.154 -3.502 1.00 95.75 288 ILE A CA 1
ATOM 2256 C C . ILE A 1 288 ? -1.026 -1.603 -2.071 1.00 95.75 288 ILE A C 1
ATOM 2258 O O . ILE A 1 288 ? -1.535 -2.251 -1.159 1.00 95.75 288 ILE A O 1
ATOM 2262 N N . ALA A 1 289 ? -0.481 -0.401 -1.870 1.00 94.56 289 ALA A N 1
ATOM 2263 C CA . ALA A 1 289 ? -0.426 0.228 -0.555 1.00 94.56 289 ALA A CA 1
ATOM 2264 C C . ALA A 1 289 ? -1.823 0.491 0.022 1.00 94.56 289 ALA A C 1
ATOM 2266 O O . ALA A 1 289 ? -2.075 0.164 1.179 1.00 94.56 289 ALA A O 1
ATOM 2267 N N . CYS A 1 290 ? -2.757 0.985 -0.796 1.00 92.88 290 CYS A N 1
ATOM 2268 C CA . CYS A 1 290 ? -4.154 1.145 -0.396 1.00 92.88 290 CYS A CA 1
ATOM 2269 C C . CYS A 1 290 ? -4.803 -0.191 -0.006 1.00 92.88 290 CYS A C 1
ATOM 2271 O O . CYS A 1 290 ? -5.517 -0.255 0.993 1.00 92.88 290 CYS A O 1
ATOM 2273 N N . ALA A 1 291 ? -4.551 -1.263 -0.763 1.00 94.50 291 ALA A N 1
ATOM 2274 C CA . ALA A 1 291 ? -5.067 -2.591 -0.438 1.00 94.50 291 ALA A CA 1
ATOM 2275 C C . ALA A 1 291 ? -4.489 -3.125 0.885 1.00 94.50 291 ALA A C 1
ATOM 2277 O O . ALA A 1 291 ? -5.228 -3.682 1.696 1.00 94.50 291 ALA A O 1
ATOM 2278 N N . TYR A 1 292 ? -3.190 -2.917 1.124 1.00 94.25 292 TYR A N 1
ATOM 2279 C CA . TYR A 1 292 ? -2.519 -3.298 2.369 1.00 94.25 292 TYR A CA 1
ATOM 2280 C C . TYR A 1 292 ? -3.110 -2.556 3.572 1.00 94.25 292 TYR A C 1
ATOM 2282 O O . TYR A 1 292 ? -3.480 -3.182 4.562 1.00 94.25 292 TYR A O 1
ATOM 2290 N N . ILE A 1 293 ? -3.289 -1.238 3.454 1.00 91.19 293 ILE A N 1
ATOM 2291 C CA . ILE A 1 293 ? -3.954 -0.413 4.471 1.00 91.19 293 ILE A CA 1
ATOM 2292 C C . ILE A 1 293 ? -5.371 -0.930 4.741 1.00 91.19 293 ILE A C 1
ATOM 2294 O O . ILE A 1 293 ? -5.747 -1.119 5.894 1.00 91.19 293 ILE A O 1
ATOM 2298 N N . GLY A 1 294 ? -6.147 -1.213 3.691 1.00 91.88 294 GLY A N 1
ATOM 2299 C CA . GLY A 1 294 ? -7.507 -1.734 3.834 1.00 91.88 294 GLY A CA 1
ATOM 2300 C C . GLY A 1 294 ? -7.570 -3.087 4.554 1.00 91.88 294 GLY A C 1
ATOM 2301 O O . GLY A 1 294 ? -8.514 -3.337 5.304 1.00 91.88 294 GLY A O 1
ATOM 2302 N N . LEU A 1 295 ? -6.567 -3.950 4.362 1.00 91.44 295 LEU A N 1
ATOM 2303 C CA . LEU A 1 295 ? -6.451 -5.213 5.093 1.00 91.44 295 LEU A CA 1
ATOM 2304 C C . LEU A 1 295 ? -6.161 -4.979 6.583 1.00 91.44 295 LEU A C 1
ATOM 2306 O O . LEU A 1 295 ? -6.812 -5.596 7.425 1.00 91.44 295 LEU A O 1
ATOM 2310 N N . MET A 1 296 ? -5.231 -4.075 6.902 1.00 88.81 296 MET A N 1
ATOM 2311 C CA . MET A 1 296 ? -4.891 -3.726 8.287 1.00 88.81 296 MET A CA 1
ATOM 2312 C C . MET A 1 296 ? -6.083 -3.116 9.027 1.00 88.81 296 MET A C 1
ATOM 2314 O O . MET A 1 296 ? -6.406 -3.533 10.137 1.00 88.81 296 MET A O 1
ATOM 2318 N N . GLU A 1 297 ? -6.794 -2.186 8.392 1.00 88.88 297 GLU A N 1
ATOM 2319 C CA . GLU A 1 297 ? -7.973 -1.552 8.986 1.00 88.88 297 GLU A CA 1
ATOM 2320 C C . GLU A 1 297 ? -9.119 -2.536 9.212 1.00 88.88 297 GLU A C 1
ATOM 2322 O O . GLU A 1 297 ? -9.804 -2.468 10.231 1.00 88.88 297 GLU A O 1
ATOM 2327 N N . ARG A 1 298 ? -9.298 -3.517 8.319 1.00 90.56 298 ARG A N 1
ATOM 2328 C CA . ARG A 1 298 ? -10.268 -4.595 8.547 1.00 90.56 298 ARG A CA 1
ATOM 2329 C C . ARG A 1 298 ? -9.929 -5.406 9.797 1.00 90.56 298 ARG A C 1
ATOM 2331 O O . ARG A 1 298 ? -10.825 -5.667 10.592 1.00 90.56 298 ARG A O 1
ATOM 2338 N N . GLN A 1 299 ? -8.665 -5.787 9.977 1.00 90.12 299 GLN A N 1
ATOM 2339 C CA . GLN A 1 299 ? -8.235 -6.551 11.154 1.00 90.12 299 GLN A CA 1
ATOM 2340 C C . GLN A 1 299 ? -8.481 -5.761 12.444 1.00 90.12 299 GLN A C 1
ATOM 2342 O O . GLN A 1 299 ? -9.084 -6.281 13.379 1.00 90.12 299 GLN A O 1
ATOM 2347 N N . ARG A 1 300 ? -8.116 -4.473 12.461 1.00 90.12 300 ARG A N 1
ATOM 2348 C CA . ARG A 1 300 ? -8.366 -3.584 13.608 1.00 90.12 300 ARG A CA 1
ATOM 2349 C C . ARG A 1 300 ? -9.860 -3.444 13.900 1.00 90.12 300 ARG A C 1
ATOM 2351 O O . ARG A 1 300 ? -10.269 -3.494 15.058 1.00 90.12 300 ARG A O 1
ATOM 2358 N N . LEU A 1 301 ? -10.688 -3.312 12.863 1.00 91.81 301 LEU A N 1
ATOM 2359 C CA . LEU A 1 301 ? -12.140 -3.238 13.011 1.00 91.81 301 LEU A CA 1
ATOM 2360 C C . LEU A 1 301 ? -12.719 -4.516 13.639 1.00 91.81 301 LEU A C 1
ATOM 2362 O O . LEU A 1 301 ? -13.557 -4.428 14.536 1.00 91.81 301 LEU A O 1
ATOM 2366 N N . GLU A 1 302 ? -12.265 -5.692 13.200 1.00 94.50 302 GLU A N 1
ATOM 2367 C CA . GLU A 1 302 ? -12.678 -6.986 13.759 1.00 94.50 302 GLU A CA 1
ATOM 2368 C C . GLU A 1 302 ? -12.248 -7.135 15.230 1.00 94.50 302 GLU A C 1
ATOM 2370 O O . GLU A 1 302 ? -13.050 -7.547 16.072 1.00 94.50 302 GLU A O 1
ATOM 2375 N N . GLU A 1 303 ? -11.026 -6.727 15.576 1.00 94.31 303 GLU A N 1
ATOM 2376 C CA . GLU A 1 303 ? -10.529 -6.724 16.959 1.00 94.31 303 GLU A CA 1
ATOM 2377 C C . GLU A 1 303 ? -11.340 -5.794 17.873 1.00 94.31 303 GLU A C 1
ATOM 2379 O O . GLU A 1 303 ? -11.721 -6.171 18.988 1.00 94.31 303 GLU A O 1
ATOM 2384 N N . VAL A 1 304 ? -11.645 -4.582 17.401 1.00 94.56 304 VAL A N 1
ATOM 2385 C CA . VAL A 1 304 ? -12.478 -3.621 18.136 1.00 94.56 304 VAL A CA 1
ATOM 2386 C C . VAL A 1 304 ? -13.892 -4.166 18.318 1.00 94.56 304 VAL A C 1
ATOM 2388 O O . VAL A 1 304 ? -14.429 -4.089 19.424 1.00 94.56 304 VAL A O 1
ATOM 2391 N N . ALA A 1 305 ? -14.482 -4.769 17.283 1.00 96.12 305 ALA A N 1
ATOM 2392 C CA . ALA A 1 305 ? -15.803 -5.387 17.373 1.00 96.12 305 ALA A CA 1
ATOM 2393 C C . ALA A 1 305 ? -15.840 -6.503 18.432 1.00 96.12 305 ALA A C 1
ATOM 2395 O O . ALA A 1 305 ? -16.739 -6.522 19.275 1.00 96.12 305 ALA A O 1
ATOM 2396 N N . LEU A 1 306 ? -14.825 -7.376 18.466 1.00 96.12 306 LEU A N 1
ATOM 2397 C CA . LEU A 1 306 ? -14.694 -8.410 19.499 1.00 96.12 306 LEU A CA 1
ATOM 2398 C C . LEU A 1 306 ? -14.589 -7.809 20.908 1.00 96.12 306 LEU A C 1
ATOM 2400 O O . LEU A 1 306 ? -15.222 -8.303 21.847 1.00 96.12 306 LEU A O 1
ATOM 2404 N N . ARG A 1 307 ? -13.823 -6.721 21.070 1.00 97.12 307 ARG A N 1
ATOM 2405 C CA . ARG A 1 307 ? -13.690 -6.016 22.354 1.00 97.12 307 ARG A CA 1
ATOM 2406 C C . ARG A 1 307 ? -15.011 -5.388 22.801 1.00 97.12 307 ARG A C 1
ATOM 2408 O O . ARG A 1 307 ? -15.335 -5.474 23.984 1.00 97.12 307 ARG A O 1
ATOM 2415 N N . ILE A 1 308 ? -15.779 -4.805 21.878 1.00 96.38 308 ILE A N 1
ATOM 2416 C CA . ILE A 1 308 ? -17.116 -4.261 22.158 1.00 96.38 308 ILE A CA 1
ATOM 2417 C C . ILE A 1 308 ? -18.038 -5.375 22.649 1.00 96.38 308 ILE A C 1
ATOM 2419 O O . ILE A 1 308 ? -18.577 -5.262 23.747 1.00 96.38 308 ILE A O 1
ATOM 2423 N N . SER A 1 309 ? -18.149 -6.483 21.908 1.00 97.75 309 SER A N 1
ATOM 2424 C CA . SER A 1 309 ? -19.016 -7.602 22.303 1.00 97.75 309 SER A CA 1
ATOM 2425 C C . SER A 1 309 ? -18.657 -8.163 23.682 1.00 97.75 309 SER A C 1
ATOM 2427 O O . SER A 1 309 ? -19.543 -8.495 24.472 1.00 97.75 309 SER A O 1
ATOM 2429 N N . LYS A 1 310 ? -17.361 -8.231 24.013 1.00 97.75 310 LYS A N 1
ATOM 2430 C CA . LYS A 1 310 ? -16.904 -8.638 25.347 1.00 97.75 310 LYS A CA 1
ATOM 2431 C C . LYS A 1 310 ? -17.373 -7.666 26.437 1.00 97.75 310 LYS A C 1
ATOM 2433 O O . LYS A 1 310 ? -17.945 -8.099 27.436 1.00 97.75 310 LYS A O 1
ATOM 2438 N N . LEU A 1 311 ? -17.160 -6.364 26.244 1.00 97.38 311 LEU A N 1
ATOM 2439 C CA . LEU A 1 311 ? -17.555 -5.338 27.216 1.00 97.38 311 LEU A CA 1
ATOM 2440 C C . LEU A 1 311 ? -19.076 -5.251 27.388 1.00 97.38 311 LEU A C 1
ATOM 2442 O O . LEU A 1 311 ? -19.559 -5.036 28.497 1.00 97.38 311 LEU A O 1
ATOM 2446 N N . GLU A 1 312 ? -19.847 -5.454 26.321 1.00 97.69 312 GLU A N 1
ATOM 2447 C CA . GLU A 1 312 ? -21.309 -5.513 26.389 1.00 97.69 312 GLU A CA 1
ATOM 2448 C C . GLU A 1 312 ? -21.791 -6.684 27.255 1.00 97.69 312 GLU A C 1
ATOM 2450 O O . GLU A 1 312 ? -22.692 -6.516 28.086 1.00 97.69 312 GLU A O 1
ATOM 2455 N N . ALA A 1 313 ? -21.159 -7.855 27.118 1.00 97.75 313 ALA A N 1
ATOM 2456 C CA . ALA A 1 313 ? -21.458 -9.015 27.949 1.00 97.75 313 ALA A CA 1
ATOM 2457 C C . ALA A 1 313 ? -21.143 -8.742 29.431 1.00 97.75 313 ALA A C 1
ATOM 2459 O O . ALA A 1 313 ? -21.993 -8.985 30.293 1.00 97.75 313 ALA A O 1
ATOM 2460 N N . GLU A 1 314 ? -19.976 -8.170 29.732 1.00 97.38 314 GLU A N 1
ATOM 2461 C CA . GLU A 1 314 ? -19.582 -7.788 31.096 1.00 97.38 314 GLU A CA 1
ATOM 2462 C C . GLU A 1 314 ? -20.531 -6.736 31.693 1.00 97.38 314 GLU A C 1
ATOM 2464 O O . GLU A 1 314 ? -21.027 -6.902 32.810 1.00 97.38 314 GLU A O 1
ATOM 2469 N N . LEU A 1 315 ? -20.888 -5.704 30.922 1.00 96.75 315 LEU A N 1
ATOM 2470 C CA . LEU A 1 315 ? -21.845 -4.676 31.335 1.00 96.75 315 LEU A CA 1
ATOM 2471 C C . LEU A 1 315 ? -23.217 -5.278 31.660 1.00 96.75 315 LEU A C 1
ATOM 2473 O O . LEU A 1 315 ? -23.857 -4.881 32.638 1.00 96.75 315 LEU A O 1
ATOM 2477 N N . SER A 1 316 ? -23.683 -6.235 30.855 1.00 97.44 316 SER A N 1
ATOM 2478 C CA . SER A 1 316 ? -24.952 -6.925 31.102 1.00 97.44 316 SER A CA 1
ATOM 2479 C C . SER A 1 316 ? -24.922 -7.721 32.414 1.00 97.44 316 SER A C 1
ATOM 2481 O O . SER A 1 316 ? -25.885 -7.679 33.189 1.00 97.44 316 SER A O 1
ATOM 2483 N N . ALA A 1 317 ? -23.793 -8.371 32.716 1.00 97.56 317 ALA A N 1
ATOM 2484 C CA . ALA A 1 317 ? -23.591 -9.108 33.956 1.00 97.56 317 ALA A CA 1
ATOM 2485 C C . ALA A 1 317 ? -23.577 -8.168 35.171 1.00 97.56 317 ALA A C 1
ATOM 2487 O O . ALA A 1 317 ? -24.301 -8.410 36.140 1.00 97.56 317 ALA A O 1
ATOM 2488 N N . SER A 1 318 ? -22.843 -7.051 35.100 1.00 95.62 318 SER A N 1
ATOM 2489 C CA . SER A 1 318 ? -22.808 -6.043 36.168 1.00 95.62 318 SER A CA 1
ATOM 2490 C C . SER A 1 318 ? -24.168 -5.383 36.400 1.00 95.62 318 SER A C 1
ATOM 2492 O O . SER A 1 318 ? -24.567 -5.200 37.548 1.00 95.62 318 SER A O 1
ATOM 2494 N N . LYS A 1 319 ? -24.931 -5.079 35.339 1.00 96.81 319 LYS A N 1
ATOM 2495 C CA . LYS A 1 319 ? -26.305 -4.557 35.465 1.00 96.81 319 LYS A CA 1
ATOM 2496 C C . LYS A 1 319 ? -27.226 -5.544 36.180 1.00 96.81 319 LYS A C 1
ATOM 2498 O O . LYS A 1 319 ? -28.008 -5.143 37.044 1.00 96.81 319 LYS A O 1
ATOM 2503 N N . LYS A 1 320 ? -27.121 -6.837 35.853 1.00 97.00 320 LYS A N 1
ATOM 2504 C CA . LYS A 1 320 ? -27.886 -7.893 36.526 1.00 97.00 320 LYS A CA 1
ATOM 2505 C C . LYS A 1 320 ? -27.524 -7.984 38.007 1.00 97.00 320 LYS A C 1
ATOM 2507 O O . LYS A 1 320 ? -28.418 -8.130 38.835 1.00 97.00 320 LYS A O 1
ATOM 2512 N N . GLU A 1 321 ? -26.242 -7.883 38.345 1.00 96.69 321 GLU A N 1
ATOM 2513 C CA . GLU A 1 321 ? -25.795 -7.916 39.739 1.00 96.69 321 GLU A CA 1
ATOM 2514 C C . GLU A 1 321 ? -26.260 -6.685 40.525 1.00 96.69 321 GLU A C 1
ATOM 2516 O O . GLU A 1 321 ? -26.816 -6.824 41.614 1.00 96.69 321 GLU A O 1
ATOM 2521 N N . HIS A 1 322 ? -26.161 -5.494 39.930 1.00 94.56 322 HIS A N 1
ATOM 2522 C CA . HIS A 1 322 ? -26.691 -4.261 40.510 1.00 94.56 322 HIS A CA 1
ATOM 2523 C C . HIS A 1 322 ? -28.192 -4.372 40.830 1.00 94.56 322 HIS A C 1
ATOM 2525 O O . HIS A 1 322 ? -28.618 -3.979 41.914 1.00 94.56 322 HIS A O 1
ATOM 2531 N N . SER A 1 323 ? -28.995 -4.963 39.934 1.00 96.31 323 SER A N 1
ATOM 2532 C CA . SER A 1 323 ? -30.430 -5.187 40.179 1.00 96.31 323 SER A CA 1
ATOM 2533 C C . SER A 1 323 ? -30.680 -6.029 41.433 1.00 96.31 323 SER A C 1
ATOM 2535 O O . SER A 1 323 ? -31.484 -5.644 42.281 1.00 96.31 323 SER A O 1
ATOM 2537 N N . LYS A 1 324 ? -29.949 -7.140 41.600 1.00 96.25 324 LYS A N 1
ATOM 2538 C CA . LYS A 1 324 ? -30.082 -8.008 42.783 1.00 96.25 324 LYS A CA 1
ATOM 2539 C C . LYS A 1 324 ? -29.697 -7.281 44.069 1.00 96.25 324 LYS A C 1
ATOM 2541 O O . LYS A 1 324 ? -30.359 -7.448 45.094 1.00 96.25 324 LYS A O 1
ATOM 2546 N N . ILE A 1 325 ? -28.626 -6.485 44.026 1.00 95.81 325 ILE A N 1
ATOM 2547 C CA . ILE A 1 325 ? -28.174 -5.696 45.177 1.00 95.81 325 ILE A CA 1
ATOM 2548 C C . ILE A 1 325 ? -29.236 -4.660 45.549 1.00 95.81 325 ILE A C 1
ATOM 2550 O O . ILE A 1 325 ? -29.581 -4.558 46.723 1.00 95.81 325 ILE A O 1
ATOM 2554 N N . CYS A 1 326 ? -29.806 -3.943 44.577 1.00 93.44 326 CYS A N 1
ATOM 2555 C CA . CYS A 1 326 ? -30.884 -2.984 44.823 1.00 93.44 326 CYS A CA 1
ATOM 2556 C C . CYS A 1 326 ? -32.127 -3.638 45.439 1.00 93.44 326 CYS A C 1
ATOM 2558 O O . CYS A 1 326 ? -32.673 -3.111 46.409 1.00 93.44 326 CYS A O 1
ATOM 2560 N N . GLU A 1 327 ? -32.565 -4.784 44.911 1.00 93.25 327 GLU A N 1
ATOM 2561 C CA . GLU A 1 327 ? -33.697 -5.537 45.466 1.00 93.25 327 GLU A CA 1
ATOM 2562 C C . GLU A 1 327 ? -33.435 -5.952 46.916 1.00 93.25 327 GLU A C 1
ATOM 2564 O O . GLU A 1 327 ? -34.273 -5.721 47.791 1.00 93.25 327 GLU A O 1
ATOM 2569 N N . ARG A 1 328 ? -32.242 -6.489 47.199 1.00 92.44 328 ARG A N 1
ATOM 2570 C CA . ARG A 1 328 ? -31.839 -6.875 48.556 1.00 92.44 328 ARG A CA 1
ATOM 2571 C C . ARG A 1 328 ? -31.756 -5.663 49.492 1.00 92.44 328 ARG A C 1
ATOM 2573 O O . ARG A 1 328 ? -32.242 -5.722 50.619 1.00 92.44 328 ARG A O 1
ATOM 2580 N N . PHE A 1 329 ? -31.170 -4.559 49.033 1.00 91.12 329 PHE A N 1
ATOM 2581 C CA . PHE A 1 329 ? -31.034 -3.326 49.808 1.00 91.12 329 PHE A CA 1
ATOM 2582 C C . PHE A 1 329 ? -32.393 -2.734 50.188 1.00 91.12 329 PHE A C 1
ATOM 2584 O O . PHE A 1 329 ? -32.556 -2.252 51.307 1.00 91.12 329 PHE A O 1
ATOM 2591 N N . LYS A 1 330 ? -33.394 -2.828 49.303 1.00 91.94 330 LYS A N 1
ATOM 2592 C CA . LYS A 1 330 ? -34.758 -2.362 49.585 1.00 91.94 330 LYS A CA 1
ATOM 2593 C C . LYS A 1 330 ? -35.350 -3.033 50.833 1.00 91.94 330 LYS A C 1
ATOM 2595 O O . LYS A 1 330 ? -35.869 -2.331 51.695 1.00 91.94 330 LYS A O 1
ATOM 2600 N N . VAL A 1 331 ? -35.186 -4.353 50.975 1.00 87.62 331 VAL A N 1
ATOM 2601 C CA . VAL A 1 331 ? -35.662 -5.118 52.148 1.00 87.62 331 VAL A CA 1
ATOM 2602 C C . VAL A 1 331 ? -35.005 -4.629 53.444 1.00 87.62 331 VAL A C 1
ATOM 2604 O O . VAL A 1 331 ? -35.680 -4.401 54.451 1.00 87.62 331 VAL A O 1
ATOM 2607 N N . TYR A 1 332 ? -33.687 -4.412 53.420 1.00 86.94 332 TYR A N 1
ATOM 2608 C CA . TYR A 1 332 ? -32.967 -3.904 54.589 1.00 86.94 332 TYR A CA 1
ATOM 2609 C C . TYR A 1 332 ? -33.336 -2.462 54.927 1.00 86.94 332 TYR A C 1
ATOM 2611 O O . TYR A 1 332 ? -33.429 -2.121 56.104 1.00 86.94 332 TYR A O 1
ATOM 2619 N N . MET A 1 333 ? -33.574 -1.617 53.924 1.00 86.94 333 MET A N 1
ATOM 2620 C CA . MET A 1 333 ? -33.966 -0.228 54.150 1.00 86.94 333 MET A CA 1
ATOM 2621 C C . MET A 1 333 ? -35.350 -0.110 54.775 1.00 86.94 333 MET A C 1
ATOM 2623 O O . MET A 1 333 ? -35.545 0.751 55.630 1.00 86.94 333 MET A O 1
ATOM 2627 N N . ASP A 1 334 ? -36.296 -0.966 54.395 1.00 84.88 334 ASP A N 1
ATOM 2628 C CA . ASP A 1 334 ? -37.627 -0.963 55.004 1.00 84.88 334 ASP A CA 1
ATOM 2629 C C . ASP A 1 334 ? -37.565 -1.379 56.482 1.00 84.88 334 ASP A C 1
ATOM 2631 O O . ASP A 1 334 ? -38.156 -0.706 57.323 1.00 84.88 334 ASP A O 1
ATOM 2635 N N . THR A 1 335 ? -36.732 -2.370 56.817 1.00 83.12 335 THR A N 1
ATOM 2636 C CA . THR A 1 335 ? -36.447 -2.743 58.217 1.00 83.12 335 THR A CA 1
ATOM 2637 C C . THR A 1 335 ? -35.729 -1.610 58.959 1.00 83.12 335 THR A C 1
ATOM 2639 O O . THR A 1 335 ? -36.095 -1.239 60.066 1.00 83.12 335 THR A O 1
ATOM 2642 N N . THR A 1 336 ? -34.723 -0.989 58.340 1.00 85.25 336 THR A N 1
ATOM 2643 C CA . THR A 1 336 ? -33.951 0.107 58.952 1.00 85.25 336 THR A CA 1
ATOM 2644 C C . THR A 1 336 ? -34.841 1.303 59.311 1.00 85.25 336 THR A C 1
ATOM 2646 O O . THR A 1 336 ? -34.674 1.890 60.379 1.00 85.25 336 THR A O 1
ATOM 2649 N N . LYS A 1 337 ? -35.827 1.651 58.469 1.00 85.38 337 LYS A N 1
ATOM 2650 C CA . LYS A 1 337 ? -36.795 2.727 58.764 1.00 85.38 337 LYS A CA 1
ATOM 2651 C C . LYS A 1 337 ? -37.639 2.451 60.009 1.00 85.38 337 LYS A C 1
ATOM 2653 O O . LYS A 1 337 ? -38.105 3.399 60.636 1.00 85.38 337 LYS A O 1
ATOM 2658 N N . GLU A 1 338 ? -37.857 1.187 60.364 1.00 82.38 338 GLU A N 1
ATOM 2659 C CA . GLU A 1 338 ? -38.616 0.824 61.560 1.00 82.38 338 GLU A CA 1
ATOM 2660 C C . GLU A 1 338 ? -37.897 1.267 62.840 1.00 82.38 338 GLU A C 1
ATOM 2662 O O . GLU A 1 338 ? -38.552 1.767 63.761 1.00 82.38 338 GLU A O 1
ATOM 2667 N N . PHE A 1 339 ? -36.563 1.171 62.839 1.00 84.38 339 PHE A N 1
ATOM 2668 C CA . PHE A 1 339 ? -35.689 1.414 63.990 1.00 84.38 339 PHE A CA 1
ATOM 2669 C C . PHE A 1 339 ? -34.965 2.768 63.968 1.00 84.38 339 PHE A C 1
ATOM 2671 O O . PHE A 1 339 ? -34.502 3.226 65.013 1.00 84.38 339 PHE A O 1
ATOM 2678 N N . ILE A 1 340 ? -34.861 3.445 62.817 1.00 85.38 340 ILE A N 1
ATOM 2679 C CA . ILE A 1 340 ? -34.269 4.790 62.745 1.00 85.38 340 ILE A CA 1
ATOM 2680 C C . ILE A 1 340 ? -35.019 5.744 63.686 1.00 85.38 340 ILE A C 1
ATOM 2682 O O . ILE A 1 340 ? -36.232 5.921 63.587 1.00 85.38 340 ILE A O 1
ATOM 2686 N N . GLY A 1 341 ? -34.275 6.373 64.601 1.00 83.88 341 GLY A N 1
ATOM 2687 C CA . GLY A 1 341 ? -34.811 7.337 65.566 1.00 83.88 341 GLY A CA 1
ATOM 2688 C C . GLY A 1 341 ? -35.670 6.729 66.682 1.00 83.88 341 GLY A C 1
ATOM 2689 O O . GLY A 1 341 ? -36.272 7.485 67.443 1.00 83.88 341 GLY A O 1
ATOM 2690 N N . LYS A 1 342 ? -35.735 5.395 66.802 1.00 87.12 342 LYS A N 1
ATOM 2691 C CA . LYS A 1 342 ? -36.496 4.692 67.846 1.00 87.12 342 LYS A CA 1
ATOM 2692 C C . LYS A 1 342 ? -35.583 3.778 68.676 1.00 87.12 342 LYS A C 1
ATOM 2694 O O . LYS A 1 342 ? -34.581 3.287 68.158 1.00 87.12 342 LYS A O 1
ATOM 2699 N N . PRO A 1 343 ? -35.905 3.514 69.958 1.00 82.56 343 PRO A N 1
ATOM 2700 C CA . PRO A 1 343 ? -35.203 2.499 70.735 1.00 82.56 343 PRO A CA 1
ATOM 2701 C C . PRO A 1 343 ? -35.344 1.135 70.059 1.00 82.56 343 PRO A C 1
ATOM 2703 O O . PRO A 1 343 ? -36.444 0.745 69.678 1.00 82.56 343 PRO A O 1
ATOM 2706 N N . VAL A 1 344 ? -34.251 0.383 69.953 1.00 81.75 344 VAL A N 1
ATOM 2707 C CA . VAL A 1 344 ? -34.253 -0.939 69.294 1.00 81.75 344 VAL A CA 1
ATOM 2708 C C . VAL A 1 344 ? -35.132 -1.958 70.040 1.00 81.75 344 VAL A C 1
ATOM 2710 O O . VAL A 1 344 ? -35.563 -2.948 69.465 1.00 81.75 344 VAL A O 1
ATOM 2713 N N . SER A 1 345 ? -35.447 -1.694 71.311 1.00 81.25 345 SER A N 1
ATOM 2714 C CA . SER A 1 345 ? -36.374 -2.480 72.135 1.00 81.25 345 SER A CA 1
ATOM 2715 C C . SER A 1 345 ? -37.860 -2.210 71.858 1.00 81.25 345 SER A C 1
ATOM 2717 O O . SER A 1 345 ? -38.717 -2.855 72.464 1.00 81.25 345 SER A O 1
ATOM 2719 N N . LEU A 1 346 ? -38.199 -1.249 70.992 1.00 66.19 346 LEU A N 1
ATOM 2720 C CA . LEU A 1 346 ? -39.588 -0.912 70.689 1.00 66.19 346 LEU A CA 1
ATOM 2721 C C . LEU A 1 346 ? -40.258 -2.081 69.939 1.00 66.19 346 LEU A C 1
ATOM 2723 O O . LEU A 1 346 ? -39.815 -2.449 68.857 1.00 66.19 346 LEU A O 1
ATOM 2727 N N . GLY A 1 347 ? -41.311 -2.664 70.526 1.00 67.81 347 GLY A N 1
ATOM 2728 C CA . GLY A 1 347 ? -42.009 -3.854 70.009 1.00 67.81 347 GLY A CA 1
ATOM 2729 C C . GLY A 1 347 ? -41.655 -5.178 70.707 1.00 67.81 347 GLY A C 1
ATOM 2730 O O . GLY A 1 347 ? -42.291 -6.189 70.424 1.00 67.81 347 GLY A O 1
ATOM 2731 N N . MET A 1 348 ? -40.683 -5.188 71.631 1.00 72.88 348 MET A N 1
ATOM 2732 C CA . MET A 1 348 ? -40.349 -6.370 72.447 1.00 72.88 348 MET A CA 1
ATOM 2733 C C . MET A 1 348 ? -41.210 -6.546 73.709 1.00 72.88 348 MET A C 1
ATOM 2735 O O . MET A 1 348 ? -41.176 -7.628 74.297 1.00 72.88 348 MET A O 1
ATOM 2739 N N . PHE A 1 349 ? -41.931 -5.510 74.146 1.00 57.94 349 PHE A N 1
ATOM 2740 C CA . PHE A 1 349 ? -42.692 -5.486 75.400 1.00 57.94 349 PHE A CA 1
ATOM 2741 C C . PHE A 1 349 ? -44.123 -5.015 75.182 1.00 57.94 349 PHE A C 1
ATOM 2743 O O . PHE A 1 349 ? -44.306 -4.104 74.338 1.00 57.94 349 PHE A O 1
#

pLDDT: mean 73.29, std 25.93, range [25.52, 97.75]

Sequence (349 aa):
MEGYSSDGSTSFSSSRMADGWDLISTEFGLVKGSDINGGVTDSVTDHHQLNQGGGRGGRAKLTPAQRKESKRLSDHKYRQKRKITADEQAAEIKHLKEENEQLNAENRRLKQKILLPHGQLEHQCFSAQDHHGSIPEASVRLGSLQMNEIKNLQQMNSEAGTCSNDDTSISDLLMKIDADEESKVKFSDFTGLDGELVTVGKYCFPLSLHPTLKLIINVYGDVAATSKMSPSITERIYVMFCASIKEMRDLRLEQITECRILKWKDAIKDALRMNFMVDFAMEHLKKIACAYIGLMERQRLEEVALRISKLEAELSASKKEHSKICERFKVYMDTTKEFIGKPVSLGMF

Secondary structure (DSSP, 8-state):
-------------------HHHHHHHTT----PPP----------------------------HHHHHHHHHHHHHHHHHHHHHHHHHHHHHHHHHHHHHHHHHHHHHHHHHHHSS-S---S--S---------------TTSTTHHHHHHHHHHHTTTS------HHHHHHHHHHHH--PPP---GGGSTT-SS-EEEETTEEEEGGGHHHHHHHHHHH--TTTT--S-HHHHHHHHHHHHHHHHHHHH--GGG--HHHHHHHHHHHHHHHHTT-S-HHHHHHHHHHHHHHHHHHHHHHHHHHHHHHHHHHHHHHHHHHHHHHHHHHHHHHHHHHHHHTTS-TTTT--